Protein AF-A0A3N4HL72-F1 (afdb_monomer)

pLDDT: mean 72.71, std 22.26, range [27.06, 98.31]

Structure (mmCIF, N/CA/C/O backbone):
data_AF-A0A3N4HL72-F1
#
_entry.id   AF-A0A3N4HL72-F1
#
loop_
_atom_site.group_PDB
_atom_site.id
_atom_site.type_symbol
_atom_site.label_atom_id
_atom_site.label_alt_id
_atom_site.label_comp_id
_atom_site.label_asym_id
_atom_site.label_entity_id
_atom_site.label_seq_id
_atom_site.pdbx_PDB_ins_code
_atom_site.Cartn_x
_atom_site.Cartn_y
_atom_site.Cartn_z
_atom_site.occupancy
_atom_site.B_iso_or_equiv
_atom_site.auth_seq_id
_atom_site.auth_comp_id
_atom_site.auth_asym_id
_atom_site.auth_atom_id
_atom_site.pdbx_PDB_model_num
ATOM 1 N N . MET A 1 1 ? -36.694 36.955 -31.792 1.00 43.12 1 MET A N 1
ATOM 2 C CA . MET A 1 1 ? -36.638 35.531 -31.411 1.00 43.12 1 MET A CA 1
ATOM 3 C C . MET A 1 1 ? -35.643 35.471 -30.276 1.00 43.12 1 MET A C 1
ATOM 5 O O . MET A 1 1 ? -34.452 35.576 -30.534 1.00 43.12 1 MET A O 1
ATOM 9 N N . ASP A 1 2 ? -36.162 35.498 -29.052 1.00 35.50 2 ASP A N 1
ATOM 10 C CA . ASP A 1 2 ? -35.383 35.586 -27.814 1.00 35.50 2 ASP A CA 1
ATOM 11 C C . ASP A 1 2 ? -34.896 34.200 -27.363 1.00 35.50 2 ASP A C 1
ATOM 13 O O . ASP A 1 2 ? -35.609 33.219 -27.589 1.00 35.50 2 ASP A O 1
ATOM 17 N N . PRO A 1 3 ? -33.713 34.098 -26.730 1.00 47.75 3 PRO A N 1
ATOM 18 C CA . PRO A 1 3 ? -33.221 32.849 -26.166 1.00 47.75 3 PRO A CA 1
ATOM 19 C C . PRO A 1 3 ? -33.819 32.610 -24.772 1.00 47.75 3 PRO A C 1
ATOM 21 O O . PRO A 1 3 ? -33.720 33.451 -23.877 1.00 47.75 3 PRO A O 1
ATOM 24 N N . GLU A 1 4 ? -34.432 31.441 -24.585 1.00 43.94 4 GLU A N 1
ATOM 25 C CA . GLU A 1 4 ? -34.911 30.962 -23.288 1.00 43.94 4 GLU A CA 1
ATOM 26 C C . GLU A 1 4 ? -33.735 30.734 -22.327 1.00 43.94 4 GLU A C 1
ATOM 28 O O . GLU A 1 4 ? -32.872 29.883 -22.534 1.00 43.94 4 GLU A O 1
ATOM 33 N N . SER A 1 5 ? -33.721 31.522 -21.255 1.00 43.00 5 SER A N 1
ATOM 34 C CA . SER A 1 5 ? -32.867 31.351 -20.083 1.00 43.00 5 SER A CA 1
ATOM 35 C C . SER A 1 5 ? -33.385 30.179 -19.240 1.00 43.00 5 SER A C 1
ATOM 37 O O . SER A 1 5 ? -34.478 30.246 -18.672 1.00 43.00 5 SER A O 1
ATOM 39 N N . ALA A 1 6 ? -32.611 29.093 -19.169 1.00 38.62 6 ALA A N 1
ATOM 40 C CA . ALA A 1 6 ? -32.877 27.968 -18.281 1.00 38.62 6 ALA A CA 1
ATOM 41 C C . ALA A 1 6 ? -32.552 28.358 -16.829 1.00 38.62 6 ALA A C 1
ATOM 43 O O . ALA A 1 6 ? -31.404 28.602 -16.462 1.00 38.62 6 ALA A O 1
ATOM 44 N N . ASN A 1 7 ? -33.596 28.420 -16.008 1.00 33.72 7 ASN A N 1
ATOM 45 C CA . ASN A 1 7 ? -33.537 28.761 -14.593 1.00 33.72 7 ASN A CA 1
ATOM 46 C C . ASN A 1 7 ? -33.063 27.531 -13.789 1.00 33.72 7 ASN A C 1
ATOM 48 O O . ASN A 1 7 ? -33.793 26.545 -13.683 1.00 33.72 7 ASN A O 1
ATOM 52 N N . ILE A 1 8 ? -31.839 27.561 -13.251 1.00 33.25 8 ILE A N 1
ATOM 53 C CA . ILE A 1 8 ? -31.314 26.511 -12.361 1.00 33.25 8 ILE A CA 1
ATOM 54 C C . ILE A 1 8 ? -31.951 26.710 -10.974 1.00 33.25 8 ILE A C 1
ATOM 56 O O . ILE A 1 8 ? -31.830 27.801 -10.413 1.00 33.25 8 ILE A O 1
ATOM 60 N N . PRO A 1 9 ? -32.638 25.708 -10.393 1.00 32.03 9 PRO A N 1
ATOM 61 C CA . PRO A 1 9 ? -33.287 25.876 -9.101 1.00 32.03 9 PRO A CA 1
ATOM 62 C C . PRO A 1 9 ? -32.240 26.048 -7.996 1.00 32.03 9 PRO A C 1
ATOM 64 O O . PRO A 1 9 ? -31.314 25.248 -7.864 1.00 32.03 9 PRO A O 1
ATOM 67 N N . ALA A 1 10 ? -32.410 27.094 -7.186 1.00 36.31 10 ALA A N 1
ATOM 68 C CA . ALA A 1 10 ? -31.593 27.338 -6.007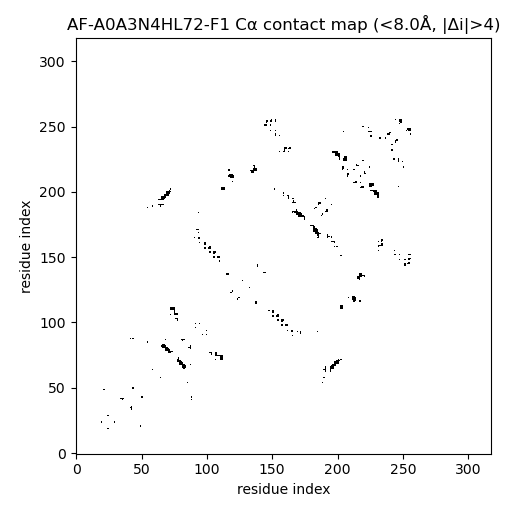 1.00 36.31 10 ALA A CA 1
ATOM 69 C C . ALA A 1 10 ? -31.641 26.125 -5.061 1.00 36.31 10 ALA A C 1
ATOM 71 O O . ALA A 1 10 ? -32.721 25.665 -4.677 1.00 36.31 10 ALA A O 1
ATOM 72 N N . GLN A 1 11 ? -30.466 25.615 -4.683 1.00 36.00 11 GLN A N 1
ATOM 73 C CA . GLN A 1 11 ? -30.338 24.555 -3.688 1.00 36.00 11 GLN A CA 1
ATOM 74 C C . GLN A 1 11 ? -30.908 25.035 -2.350 1.00 36.00 11 GLN A C 1
ATOM 76 O O . GLN A 1 11 ? -30.548 26.088 -1.822 1.00 36.00 11 GLN A O 1
ATOM 81 N N . LYS A 1 12 ? -31.850 24.259 -1.815 1.00 28.92 12 LYS A N 1
ATOM 82 C CA . LYS A 1 12 ? -32.561 24.559 -0.577 1.00 28.92 12 LYS A CA 1
ATOM 83 C C . LYS A 1 12 ? -31.664 24.190 0.606 1.00 28.92 12 LYS A C 1
ATOM 85 O O . LYS A 1 12 ? -31.477 23.013 0.887 1.00 28.92 12 LYS A O 1
ATOM 90 N N . ILE A 1 13 ? -31.127 25.188 1.304 1.00 33.25 13 ILE A N 1
ATOM 91 C CA . ILE A 1 13 ? -30.405 24.981 2.567 1.00 33.25 13 ILE A CA 1
ATOM 92 C C . ILE A 1 13 ? -31.436 24.576 3.628 1.00 33.25 13 ILE A C 1
ATOM 94 O O . ILE A 1 13 ? -32.315 25.363 3.982 1.00 33.25 13 ILE A O 1
ATOM 98 N N . ILE A 1 14 ? -31.363 23.334 4.111 1.00 30.86 14 ILE A N 1
ATOM 99 C CA . ILE A 1 14 ? -32.235 22.830 5.177 1.00 30.86 14 ILE A CA 1
ATOM 100 C C . ILE A 1 14 ? -31.491 22.975 6.505 1.00 30.86 14 ILE A C 1
ATOM 102 O O . ILE A 1 14 ? -30.550 22.242 6.789 1.00 30.86 14 ILE A O 1
ATOM 106 N N . THR A 1 15 ? -31.923 23.917 7.343 1.00 30.55 15 THR A N 1
ATOM 107 C CA . THR A 1 15 ? -31.458 24.018 8.732 1.00 30.55 15 THR A CA 1
ATOM 108 C C . THR A 1 15 ? -32.210 23.000 9.589 1.00 30.55 15 THR A C 1
ATOM 110 O O . THR A 1 15 ? -33.384 23.192 9.910 1.00 30.55 15 THR A O 1
ATOM 113 N N . ILE A 1 16 ? -31.545 21.908 9.962 1.00 32.38 16 ILE A N 1
ATOM 114 C CA . ILE A 1 16 ? -32.125 20.845 10.790 1.00 32.38 16 ILE A CA 1
ATOM 115 C C . ILE A 1 16 ? -31.984 21.232 12.271 1.00 32.38 16 ILE A C 1
ATOM 117 O O . ILE A 1 16 ? -30.880 21.368 12.783 1.00 32.38 16 ILE A O 1
ATOM 121 N N . ARG A 1 17 ? -33.113 21.434 12.967 1.00 27.06 17 ARG A N 1
ATOM 122 C CA . ARG A 1 17 ? -33.168 21.833 14.393 1.00 27.06 17 ARG A CA 1
ATOM 123 C C . ARG A 1 17 ? -33.444 20.674 15.364 1.00 27.06 17 ARG A C 1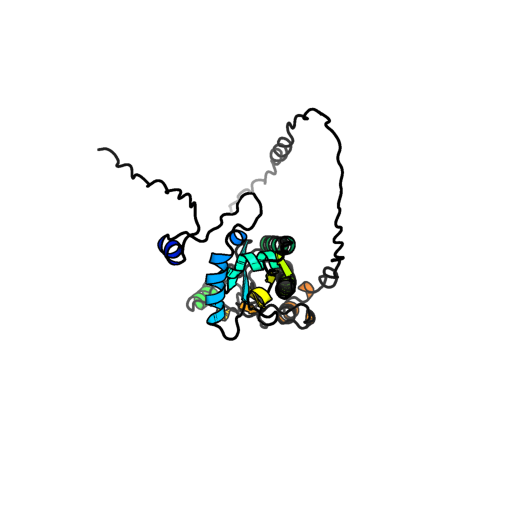
ATOM 125 O O . ARG A 1 17 ? -33.665 20.920 16.545 1.00 27.06 17 ARG A O 1
ATOM 132 N N . ARG A 1 18 ? -33.488 19.427 14.882 1.00 33.59 18 ARG A N 1
ATOM 133 C CA . ARG A 1 18 ? -33.689 18.221 15.706 1.00 33.59 18 ARG A CA 1
ATOM 134 C C . ARG A 1 18 ? -33.120 16.971 15.019 1.00 33.59 18 ARG A C 1
ATOM 136 O O . ARG A 1 18 ? -33.059 16.977 13.792 1.00 33.59 18 ARG A O 1
ATOM 143 N N . PRO A 1 19 ? -32.763 15.909 15.762 1.00 34.12 19 PRO A N 1
ATOM 144 C CA . PRO A 1 19 ? -32.296 14.657 15.170 1.00 34.12 19 PRO A CA 1
ATOM 145 C C . PRO A 1 19 ? -33.348 14.071 14.222 1.00 34.12 19 PRO A C 1
ATOM 147 O O . PRO A 1 19 ? -34.535 14.052 14.558 1.00 34.12 19 PRO A O 1
ATOM 150 N N . LEU A 1 20 ? -32.907 13.618 13.048 1.00 32.56 20 LEU A N 1
ATOM 151 C CA . LEU A 1 20 ? -33.737 12.864 12.111 1.00 32.56 20 LEU A CA 1
ATOM 152 C C . LEU A 1 20 ? -33.829 11.409 12.573 1.00 32.56 20 LEU A C 1
ATOM 154 O O . LEU A 1 20 ? -32.857 10.835 13.065 1.00 32.56 20 LEU A O 1
ATOM 158 N N . THR A 1 21 ? -34.997 10.811 12.395 1.00 40.34 21 THR A N 1
ATOM 159 C CA . THR A 1 21 ? -35.170 9.358 12.494 1.00 40.34 21 THR A CA 1
ATOM 160 C C . THR A 1 21 ? -34.524 8.660 11.287 1.00 40.34 21 THR A C 1
ATOM 162 O O . THR A 1 21 ? -34.332 9.282 10.240 1.00 40.34 21 THR A O 1
ATOM 165 N N . CYS A 1 22 ? -34.179 7.370 11.405 1.00 35.19 22 CYS A N 1
ATOM 166 C CA . CYS A 1 22 ? -33.505 6.619 10.331 1.00 35.19 22 CYS A CA 1
ATOM 167 C C . CYS A 1 22 ? -34.274 6.661 8.990 1.00 35.19 22 CYS A C 1
ATOM 169 O O . CYS A 1 22 ? -33.662 6.793 7.932 1.00 35.19 22 CYS A O 1
ATOM 171 N N . GLU A 1 23 ? -35.612 6.654 9.024 1.00 35.03 23 GLU A N 1
ATOM 172 C CA . GLU A 1 23 ? -36.457 6.801 7.825 1.00 35.03 23 GLU A CA 1
ATOM 173 C C . GLU A 1 23 ? -36.402 8.208 7.204 1.00 35.03 23 GLU A C 1
ATOM 175 O O . GLU A 1 23 ? -36.531 8.364 5.988 1.00 35.03 23 GLU A O 1
ATOM 180 N N . GLU A 1 24 ? -36.196 9.252 8.008 1.00 40.06 24 GLU A N 1
ATOM 181 C CA . GLU A 1 24 ? -36.099 10.630 7.518 1.00 40.06 24 GLU A CA 1
ATOM 182 C C . GLU A 1 24 ? -34.727 10.920 6.878 1.00 40.06 24 GLU A C 1
ATOM 184 O O . GLU A 1 24 ? -34.639 11.765 5.991 1.00 40.06 24 GLU A O 1
ATOM 189 N N . GLY A 1 25 ? -33.658 10.221 7.276 1.00 44.97 25 GLY A N 1
ATOM 190 C CA . GLY A 1 25 ? -32.327 10.349 6.662 1.00 44.97 25 GLY A CA 1
ATOM 191 C C . GLY A 1 25 ? -32.253 9.740 5.258 1.00 44.97 25 GLY A C 1
ATOM 192 O O . GLY A 1 25 ? -31.793 10.390 4.318 1.00 44.97 25 GLY A O 1
ATOM 193 N N . LEU A 1 26 ? -32.784 8.523 5.099 1.00 39.41 26 LEU A N 1
ATOM 194 C CA . LEU A 1 26 ? -32.768 7.770 3.837 1.00 39.41 26 LEU A CA 1
ATOM 195 C C . LEU A 1 26 ? -33.584 8.441 2.722 1.00 39.41 26 LEU A C 1
ATOM 197 O O . LEU A 1 26 ? -33.182 8.426 1.562 1.00 39.41 26 LEU A O 1
ATOM 201 N N . ASN A 1 27 ? -34.699 9.091 3.064 1.00 39.22 27 ASN A N 1
ATOM 202 C CA . ASN A 1 27 ? -35.566 9.748 2.081 1.00 39.22 27 ASN A CA 1
ATOM 203 C C . ASN A 1 27 ? -35.018 11.085 1.547 1.00 39.22 27 ASN A C 1
ATOM 205 O O . ASN A 1 27 ? -35.564 11.623 0.584 1.00 39.22 27 ASN A O 1
ATOM 209 N N . ASN A 1 28 ? -33.954 11.632 2.146 1.00 43.25 28 ASN A N 1
ATOM 210 C CA . ASN A 1 28 ? -33.451 12.969 1.815 1.00 43.25 28 ASN A CA 1
ATOM 211 C C . ASN A 1 28 ? -32.226 12.994 0.882 1.00 43.25 28 ASN A C 1
ATOM 213 O O . ASN A 1 28 ? -31.773 14.089 0.557 1.00 43.25 28 ASN A O 1
ATOM 217 N N . ASN A 1 29 ? -31.723 11.843 0.405 1.00 39.06 29 ASN A N 1
ATOM 218 C CA . ASN A 1 29 ? -30.658 11.760 -0.616 1.00 39.06 29 ASN A CA 1
ATOM 219 C C . ASN A 1 29 ? -29.461 12.704 -0.345 1.00 39.06 29 ASN A C 1
ATOM 221 O O . ASN A 1 29 ? -28.957 13.366 -1.252 1.00 39.06 29 ASN A O 1
ATOM 225 N N . ILE A 1 30 ? -29.025 12.813 0.914 1.00 43.59 30 ILE A N 1
ATOM 226 C CA . ILE A 1 30 ? -27.898 13.676 1.289 1.00 43.59 30 ILE A CA 1
ATOM 227 C C . ILE A 1 30 ? -26.602 12.949 0.890 1.00 43.59 30 ILE A C 1
ATOM 229 O O . ILE A 1 30 ? -26.328 11.885 1.449 1.00 43.59 30 ILE A O 1
ATOM 233 N N . PRO A 1 31 ? -25.803 13.465 -0.064 1.00 35.16 31 PRO A N 1
ATOM 234 C CA . PRO A 1 31 ? -24.561 12.815 -0.468 1.00 35.16 31 PRO A CA 1
ATOM 235 C C . PRO A 1 31 ? -23.551 12.859 0.680 1.00 35.16 31 PRO A C 1
ATOM 237 O O . PRO A 1 31 ? -23.303 13.924 1.246 1.00 35.1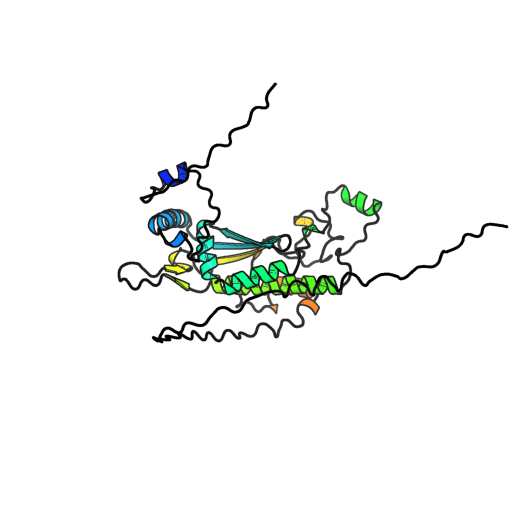6 31 PRO A O 1
ATOM 240 N N . ALA A 1 32 ? -22.933 11.720 0.991 1.00 36.53 32 ALA A N 1
ATOM 241 C CA . ALA A 1 32 ? -21.860 11.588 1.977 1.00 36.53 32 ALA A CA 1
ATOM 242 C C . ALA A 1 32 ? -20.518 12.130 1.440 1.00 36.53 32 ALA A C 1
ATOM 244 O O . ALA A 1 32 ? -19.503 11.439 1.434 1.00 36.53 32 ALA A O 1
ATOM 245 N N . HIS A 1 33 ? -20.514 13.367 0.943 1.00 32.84 33 HIS A N 1
ATOM 246 C CA . HIS A 1 33 ? -19.298 14.074 0.558 1.00 32.84 33 HIS A CA 1
ATOM 247 C C . HIS A 1 33 ? -19.087 15.244 1.522 1.00 32.84 33 HIS A C 1
ATOM 249 O O . HIS A 1 33 ? -19.780 16.256 1.455 1.00 32.84 33 HIS A O 1
ATOM 255 N N . THR A 1 34 ? -18.142 15.034 2.443 1.00 37.38 34 THR A N 1
ATOM 256 C CA . THR A 1 34 ? -17.252 16.049 3.025 1.00 37.38 34 THR A CA 1
ATOM 257 C C . THR A 1 34 ? -17.897 17.380 3.421 1.00 37.38 34 THR A C 1
ATOM 259 O O . THR A 1 34 ? -17.792 18.387 2.723 1.00 37.38 34 THR A O 1
ATOM 262 N N . VAL A 1 35 ? -18.430 17.434 4.643 1.00 32.31 35 VAL A N 1
ATOM 263 C CA . VAL A 1 35 ? -18.432 18.685 5.414 1.00 32.31 35 VAL A CA 1
ATOM 264 C C . VAL A 1 35 ? -17.222 18.639 6.346 1.00 32.31 35 VAL A C 1
ATOM 266 O O . VAL A 1 35 ? -17.329 18.257 7.507 1.00 32.31 35 VAL A O 1
ATOM 269 N N . ARG A 1 36 ? -16.046 18.996 5.811 1.00 35.09 36 ARG A N 1
ATOM 270 C CA . ARG A 1 36 ? -14.937 19.497 6.636 1.00 35.09 36 ARG A CA 1
ATOM 271 C C . ARG A 1 36 ? -15.370 20.885 7.103 1.00 35.09 36 ARG A C 1
ATOM 273 O O . ARG A 1 36 ? -15.342 21.833 6.320 1.00 35.09 36 ARG A O 1
ATOM 280 N N . ASP A 1 37 ? -15.867 20.988 8.330 1.00 34.69 37 ASP A N 1
ATOM 281 C CA . ASP A 1 37 ? -16.016 22.294 8.967 1.00 34.69 37 ASP A CA 1
ATOM 282 C C . ASP A 1 37 ? -14.613 22.838 9.278 1.00 34.69 37 ASP A C 1
ATOM 284 O O . ASP A 1 37 ? -13.690 22.069 9.541 1.00 34.69 37 ASP A O 1
ATOM 288 N N . LYS A 1 38 ? -14.438 24.161 9.253 1.00 39.00 38 LYS A N 1
ATOM 289 C CA . LYS A 1 38 ? -13.156 24.859 9.483 1.00 39.00 38 LYS A CA 1
ATOM 290 C C . LYS A 1 38 ? -12.631 24.729 10.925 1.00 39.00 38 LYS A C 1
ATOM 292 O O . LYS A 1 38 ? -11.789 25.512 11.345 1.00 39.00 38 LYS A O 1
ATOM 297 N N . THR A 1 39 ? -13.183 23.801 11.698 1.00 40.66 39 THR A N 1
ATOM 298 C CA . THR A 1 39 ? -12.921 23.595 13.122 1.00 40.66 39 THR A CA 1
ATOM 299 C C . THR A 1 39 ? -12.146 22.307 13.410 1.00 40.66 39 THR A C 1
ATOM 301 O O . THR A 1 39 ? -12.022 21.960 14.578 1.00 40.66 39 THR A O 1
ATOM 304 N N . ASP A 1 40 ? -11.645 21.596 12.387 1.00 41.44 40 ASP A N 1
ATOM 305 C CA . ASP A 1 40 ? -10.849 20.351 12.497 1.00 41.44 40 ASP A CA 1
ATOM 306 C C . ASP A 1 40 ? -11.452 19.245 13.384 1.00 41.44 40 ASP A C 1
ATOM 308 O O . ASP A 1 40 ? -10.819 18.242 13.695 1.00 41.44 40 ASP A O 1
ATOM 312 N N . GLN A 1 41 ? -12.732 19.359 13.737 1.00 40.53 41 GLN A N 1
ATOM 313 C CA . GLN A 1 41 ? -13.455 18.323 14.453 1.00 40.53 41 GLN A CA 1
ATOM 314 C C . GLN A 1 41 ? -14.312 17.541 13.469 1.00 40.53 41 GLN A C 1
ATOM 316 O O . GLN A 1 41 ? -15.245 18.076 12.866 1.00 40.53 41 GLN A O 1
ATOM 321 N N . TYR A 1 42 ? -14.004 16.252 13.338 1.00 47.31 42 TYR A N 1
ATOM 322 C CA . TYR A 1 42 ? -14.797 15.257 12.626 1.00 47.31 42 TYR A CA 1
ATOM 323 C C . TYR A 1 42 ? -16.282 15.387 13.022 1.00 47.31 42 TYR A C 1
ATOM 325 O O . TYR A 1 42 ? -16.702 14.960 14.099 1.00 47.31 42 TYR A O 1
ATOM 333 N N . ALA A 1 43 ? -17.098 15.996 12.151 1.00 43.81 43 ALA A N 1
ATOM 334 C CA . ALA A 1 43 ? -18.514 16.300 12.405 1.00 43.81 43 ALA A CA 1
ATOM 335 C C . ALA A 1 43 ? -19.360 15.050 12.745 1.00 43.81 43 ALA A C 1
ATOM 337 O O . ALA A 1 43 ? -20.449 15.160 13.311 1.00 43.81 43 ALA A O 1
ATOM 338 N N . PHE A 1 44 ? -18.821 13.866 12.448 1.00 45.22 44 PHE A N 1
ATOM 339 C CA . PHE A 1 44 ? -19.360 12.540 12.735 1.00 45.22 44 PHE A CA 1
ATOM 340 C C . PHE A 1 44 ? -19.526 12.236 14.234 1.00 45.22 44 PHE A C 1
ATOM 342 O O . PHE A 1 44 ? -20.451 11.516 14.601 1.00 45.22 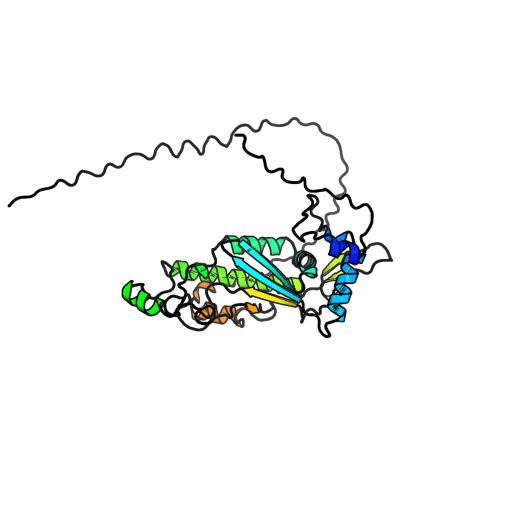44 PHE A O 1
ATOM 349 N N . ILE A 1 45 ? -18.723 12.843 15.116 1.00 49.56 45 ILE A N 1
ATOM 350 C CA . ILE A 1 45 ? -18.766 12.582 16.571 1.00 49.56 45 ILE A CA 1
ATOM 351 C C . ILE A 1 45 ? -19.973 13.274 17.250 1.00 49.56 45 ILE A C 1
ATOM 353 O O . ILE A 1 45 ? -20.332 12.968 18.384 1.00 49.56 45 ILE A O 1
ATOM 357 N N . ARG A 1 46 ? -20.682 14.182 16.560 1.00 43.81 46 ARG A N 1
ATOM 358 C CA . ARG A 1 46 ? -21.719 15.031 17.183 1.00 43.81 46 ARG A CA 1
ATOM 359 C C . ARG A 1 46 ? -23.125 14.421 17.272 1.00 43.81 46 ARG A C 1
ATOM 361 O O . ARG A 1 46 ? -23.992 15.032 17.894 1.00 43.81 46 ARG A O 1
ATOM 368 N N . ASN A 1 47 ? -23.386 13.246 16.690 1.00 51.59 47 ASN A N 1
ATOM 369 C CA . ASN A 1 47 ? -24.664 12.542 16.884 1.00 51.59 47 ASN A CA 1
ATOM 370 C C . ASN A 1 47 ? -24.460 11.035 17.138 1.00 51.59 47 ASN A C 1
ATOM 372 O O . ASN A 1 47 ? -24.690 10.220 16.237 1.00 51.59 47 ASN A O 1
ATOM 376 N N . PRO A 1 48 ? -24.050 10.658 18.364 1.00 54.91 48 PRO A N 1
ATOM 377 C CA . PRO A 1 48 ? -23.697 9.280 18.713 1.00 54.91 48 PRO A CA 1
ATOM 378 C C . PRO A 1 48 ? -24.836 8.277 18.471 1.00 54.91 48 PRO A C 1
ATOM 380 O O . PRO A 1 48 ? -24.581 7.140 18.091 1.00 54.91 48 PRO A O 1
ATOM 383 N N . ASN A 1 49 ? -26.099 8.704 18.579 1.00 50.66 49 ASN A N 1
ATOM 384 C CA . ASN A 1 49 ? -27.254 7.806 18.488 1.00 50.66 49 ASN A CA 1
ATOM 385 C C . ASN A 1 49 ? -27.548 7.304 17.059 1.00 50.66 49 ASN A C 1
ATOM 387 O O . ASN A 1 49 ? -28.001 6.174 16.891 1.00 50.66 49 ASN A O 1
ATOM 391 N N . TYR A 1 50 ? -27.315 8.124 16.024 1.00 55.28 50 TYR A N 1
ATOM 392 C CA . TYR A 1 50 ? -27.534 7.711 14.625 1.00 55.28 50 TYR A CA 1
ATOM 393 C C . TYR A 1 50 ? -26.436 6.754 14.155 1.00 55.28 50 TYR A C 1
ATOM 395 O O . TYR A 1 50 ? -26.704 5.736 13.520 1.00 55.28 50 TYR A O 1
ATOM 403 N N . PHE A 1 51 ? -25.196 7.075 14.520 1.00 61.03 51 PHE A N 1
ATOM 404 C CA . PHE A 1 51 ? -24.034 6.262 14.204 1.00 61.03 51 PHE A CA 1
ATOM 405 C C . PHE A 1 51 ? -24.119 4.890 14.880 1.00 61.03 51 PHE A C 1
ATOM 407 O O . PHE A 1 51 ? -23.963 3.872 14.213 1.00 61.03 51 PHE A O 1
ATOM 414 N N . GLN A 1 52 ? -24.485 4.854 16.165 1.00 62.31 52 GLN A N 1
ATOM 415 C CA . GLN A 1 52 ? -24.624 3.618 16.935 1.00 62.31 52 GLN A CA 1
ATOM 416 C C . GLN A 1 52 ? -25.686 2.664 16.357 1.00 62.31 52 GLN A C 1
ATOM 418 O O . GLN A 1 52 ? -25.463 1.459 16.346 1.00 62.31 52 GLN A O 1
ATOM 423 N N . ALA A 1 53 ? -26.807 3.163 15.824 1.00 61.50 53 ALA A N 1
ATOM 424 C CA . ALA A 1 53 ? -27.847 2.307 15.240 1.00 61.50 53 ALA A CA 1
ATOM 425 C C . ALA A 1 53 ? -27.400 1.631 13.926 1.00 61.50 53 ALA A C 1
ATOM 427 O O . ALA A 1 53 ? -27.558 0.420 13.777 1.00 61.50 53 ALA A O 1
ATOM 428 N N . CYS A 1 54 ? -26.795 2.382 12.997 1.00 61.53 54 CYS A N 1
ATOM 429 C CA . CYS A 1 54 ? -26.249 1.815 11.755 1.00 61.53 54 CYS A CA 1
ATOM 430 C C . CYS A 1 54 ? -25.057 0.876 12.019 1.00 61.53 54 CYS A C 1
ATOM 432 O O . CYS A 1 54 ? -24.896 -0.136 11.334 1.00 61.53 54 CYS A O 1
ATOM 434 N N . LEU A 1 55 ? -24.241 1.200 13.028 1.00 66.56 55 LEU A N 1
ATOM 435 C CA . LEU A 1 55 ? -23.140 0.368 13.510 1.00 66.56 55 LEU A CA 1
ATOM 436 C C . LEU A 1 55 ? -23.625 -0.991 14.009 1.00 66.56 55 LEU A C 1
ATOM 438 O O . LEU A 1 55 ? -23.158 -2.021 13.531 1.00 66.56 55 LEU A O 1
ATOM 442 N N . LEU A 1 56 ? -24.573 -0.986 14.950 1.00 66.31 56 LEU A N 1
ATOM 443 C CA . LEU A 1 56 ? -25.086 -2.205 15.570 1.00 66.31 56 LEU A CA 1
ATOM 444 C C . LEU A 1 56 ? -25.748 -3.117 14.538 1.00 66.31 56 LEU A C 1
ATOM 446 O O . LEU A 1 56 ? -25.472 -4.308 14.541 1.00 66.31 56 LEU A O 1
ATOM 450 N N . GLN A 1 57 ? -26.512 -2.562 13.593 1.00 66.75 57 GLN A N 1
ATOM 451 C CA . GLN A 1 57 ? -27.110 -3.360 12.523 1.00 66.75 57 GLN A CA 1
ATOM 452 C C . GLN A 1 57 ? -26.052 -4.030 11.629 1.00 66.75 57 GLN A C 1
ATOM 454 O O . GLN A 1 57 ? -26.178 -5.204 11.298 1.00 66.75 57 GLN A O 1
ATOM 459 N N . THR A 1 58 ? -24.987 -3.307 11.263 1.00 63.00 58 THR A N 1
ATOM 460 C CA . THR A 1 58 ? -23.915 -3.862 10.417 1.00 63.00 58 THR A CA 1
ATOM 461 C C . THR A 1 58 ? -23.142 -4.972 11.140 1.00 63.00 58 THR A C 1
ATOM 463 O O . THR A 1 58 ? -22.718 -5.939 10.515 1.00 63.00 58 THR A O 1
ATOM 466 N N . LEU A 1 59 ? -22.967 -4.854 12.460 1.00 66.38 59 LEU A N 1
ATOM 467 C CA . LEU A 1 59 ? -22.235 -5.828 13.274 1.00 66.38 59 LEU A CA 1
ATOM 468 C C . LEU A 1 59 ? -23.087 -7.051 13.646 1.00 66.38 59 LEU A C 1
ATOM 470 O O . LEU A 1 59 ? -22.567 -8.163 13.649 1.00 66.38 59 LEU A O 1
ATOM 474 N N . GLU A 1 60 ? -24.386 -6.877 13.909 1.00 66.69 60 GLU A N 1
ATOM 475 C CA . GLU A 1 60 ? -25.310 -7.967 14.268 1.00 66.69 60 GLU A CA 1
ATOM 476 C C . GLU A 1 60 ? -25.467 -9.017 13.156 1.00 66.69 60 GLU A C 1
ATOM 478 O O . GLU A 1 60 ? -25.754 -10.180 13.438 1.00 66.69 60 GLU A O 1
ATOM 483 N N . GLU A 1 61 ? -25.241 -8.638 11.897 1.00 64.31 61 GLU A N 1
ATOM 484 C CA . GLU A 1 61 ? -25.382 -9.528 10.738 1.00 64.31 61 GLU A CA 1
ATOM 485 C C . GLU A 1 61 ? -24.114 -10.353 10.428 1.00 64.31 61 GLU A C 1
ATOM 487 O O . GLU A 1 61 ? -24.150 -11.222 9.553 1.00 64.31 61 GLU A O 1
ATOM 492 N N . THR A 1 62 ? -23.001 -10.143 11.148 1.00 68.19 62 THR A N 1
ATOM 493 C CA . THR A 1 62 ? -21.725 -10.836 10.885 1.00 68.19 62 THR A CA 1
ATOM 494 C C . THR A 1 62 ? -21.168 -11.526 12.129 1.00 68.19 62 THR A C 1
ATOM 496 O O . THR A 1 62 ? -20.741 -10.876 13.074 1.00 68.19 62 THR A O 1
ATOM 499 N N . GLU A 1 63 ? -21.086 -12.863 12.106 1.00 71.94 63 GLU A N 1
ATOM 500 C CA . GLU A 1 63 ? -20.506 -13.661 13.206 1.00 71.94 63 GLU A CA 1
ATOM 501 C C . GLU A 1 63 ? -19.025 -13.329 13.483 1.00 71.94 63 GLU A C 1
ATOM 503 O O . GLU A 1 63 ? -18.528 -13.551 14.587 1.00 71.94 63 GLU A O 1
ATOM 508 N N . SER A 1 64 ? -18.316 -12.790 12.487 1.00 79.06 64 SER A N 1
ATOM 509 C CA . SER A 1 64 ? -16.948 -12.290 12.616 1.00 79.06 64 SER A CA 1
ATOM 510 C C . SER A 1 64 ? -16.803 -11.010 11.788 1.00 79.06 64 SER A C 1
ATOM 512 O O . SER A 1 64 ? -16.524 -11.089 10.588 1.00 79.06 64 SER A O 1
ATOM 514 N N . PRO A 1 65 ? -17.068 -9.827 12.373 1.00 86.75 65 PRO A N 1
ATOM 515 C CA . PRO A 1 65 ? -16.941 -8.578 11.643 1.00 86.75 65 PRO A CA 1
ATOM 516 C C . PRO A 1 65 ? -15.469 -8.345 11.303 1.00 86.75 65 PRO A C 1
ATOM 518 O O . PRO A 1 65 ? -14.569 -8.583 12.116 1.00 86.75 65 PRO A O 1
ATOM 521 N N . HIS A 1 66 ? -15.244 -7.895 10.075 1.00 92.19 66 HIS A N 1
ATOM 522 C CA . HIS A 1 66 ? -13.925 -7.674 9.511 1.00 92.19 66 HIS A CA 1
ATOM 523 C C . HIS A 1 66 ? -13.828 -6.231 9.035 1.00 92.19 66 HIS A C 1
ATOM 525 O O . HIS A 1 66 ? -14.697 -5.767 8.294 1.00 92.19 66 HIS A O 1
ATOM 531 N N . PHE A 1 67 ? -12.771 -5.536 9.442 1.00 95.19 67 PHE A N 1
ATOM 532 C CA . PHE A 1 67 ? -12.460 -4.204 8.949 1.00 95.19 67 PHE A CA 1
ATOM 533 C C . PHE A 1 67 ? -11.324 -4.292 7.935 1.00 95.19 67 PHE A C 1
ATOM 535 O O . PHE A 1 67 ? -10.322 -4.968 8.157 1.00 95.19 67 PHE A O 1
ATOM 542 N N . ARG A 1 68 ? -11.476 -3.615 6.801 1.00 97.31 68 ARG A N 1
ATOM 543 C CA . ARG A 1 68 ? -10.447 -3.546 5.769 1.00 97.31 68 ARG A CA 1
ATOM 544 C C . ARG A 1 68 ? -10.283 -2.125 5.272 1.00 97.31 68 ARG A C 1
ATOM 546 O O . ARG A 1 68 ? -11.240 -1.543 4.765 1.00 97.31 68 ARG A O 1
ATOM 553 N N . LEU A 1 69 ? -9.065 -1.606 5.353 1.00 98.12 69 LEU A N 1
ATOM 554 C CA . LEU A 1 69 ? -8.668 -0.372 4.689 1.00 98.12 69 LEU A CA 1
ATOM 555 C C . LEU A 1 69 ? -7.987 -0.716 3.363 1.00 98.12 69 LEU A C 1
ATOM 557 O O . LEU A 1 69 ? -7.014 -1.460 3.341 1.00 98.12 69 LEU A O 1
ATOM 561 N N . VAL A 1 70 ? -8.503 -0.190 2.258 1.00 97.88 70 VAL A N 1
ATOM 562 C CA . VAL A 1 70 ? -7.913 -0.327 0.925 1.00 97.88 70 VAL A CA 1
ATOM 563 C C . VAL A 1 70 ? -7.210 0.973 0.563 1.00 97.88 70 VAL A C 1
ATOM 565 O O . VAL A 1 70 ? -7.850 2.027 0.569 1.00 97.88 70 VAL A O 1
ATOM 568 N N . ILE A 1 71 ? -5.923 0.896 0.231 1.00 97.06 71 ILE A N 1
ATOM 569 C CA . ILE A 1 71 ? -5.078 2.051 -0.086 1.00 97.06 71 ILE A CA 1
ATOM 570 C C . ILE A 1 71 ? -4.534 1.924 -1.509 1.00 97.06 71 ILE A C 1
ATOM 572 O O . ILE A 1 71 ? -4.066 0.864 -1.913 1.00 97.06 71 ILE A O 1
ATOM 576 N N . ARG A 1 72 ? -4.594 3.003 -2.289 1.00 94.38 72 ARG A N 1
ATOM 577 C CA . ARG A 1 72 ? -4.137 3.038 -3.684 1.00 94.38 72 ARG A CA 1
ATOM 578 C C . ARG A 1 72 ? -3.515 4.392 -4.019 1.00 94.38 72 ARG A C 1
ATOM 580 O O . ARG A 1 72 ? -4.040 5.424 -3.603 1.00 94.38 72 ARG A O 1
ATOM 587 N N . SER A 1 73 ? -2.461 4.393 -4.835 1.00 93.00 73 SER A N 1
ATOM 588 C CA . SER A 1 73 ? -1.939 5.603 -5.485 1.00 93.00 73 SER A CA 1
ATOM 589 C C . SER A 1 73 ? -2.444 5.703 -6.930 1.00 93.00 73 SER A C 1
ATOM 591 O O . SER A 1 73 ? -2.266 4.778 -7.713 1.00 93.00 73 SER A O 1
ATOM 593 N N . GLU A 1 74 ? -3.073 6.821 -7.301 1.00 88.12 74 GLU A N 1
ATOM 594 C CA . GLU A 1 74 ? -3.529 7.116 -8.665 1.00 88.12 74 GLU A CA 1
ATOM 595 C C . GLU A 1 74 ? -3.021 8.494 -9.109 1.00 88.12 74 GLU A C 1
ATOM 597 O O . GLU A 1 74 ? -3.436 9.525 -8.581 1.00 88.12 74 GLU A O 1
ATOM 602 N N . GLY A 1 75 ? -2.130 8.553 -10.105 1.00 79.44 75 GLY A N 1
ATOM 603 C CA . GLY A 1 75 ? -1.735 9.827 -10.726 1.00 79.44 75 GLY A CA 1
ATOM 604 C C . GLY A 1 75 ? -1.176 10.872 -9.745 1.00 79.44 75 GLY A C 1
ATOM 605 O O . GLY A 1 75 ? -1.536 12.046 -9.840 1.00 79.44 75 GLY A O 1
ATOM 606 N N . LYS A 1 76 ? -0.311 10.439 -8.815 1.00 88.50 76 LYS A N 1
ATOM 607 C CA . LYS A 1 76 ? 0.242 11.208 -7.679 1.00 88.50 76 LYS A CA 1
ATOM 608 C C . LYS A 1 76 ? -0.736 11.535 -6.548 1.00 88.50 76 LYS A C 1
ATOM 610 O O . LYS A 1 76 ? -0.516 12.475 -5.783 1.00 88.50 76 LYS A O 1
ATOM 615 N N . LYS A 1 77 ? -1.863 10.831 -6.473 1.00 91.50 77 LYS A N 1
ATOM 616 C CA . LYS A 1 77 ? -2.867 11.035 -5.429 1.00 91.50 77 LYS A CA 1
ATOM 617 C C . LYS A 1 77 ? -3.085 9.751 -4.659 1.00 91.50 77 LYS A C 1
ATOM 619 O O . LYS A 1 77 ? -3.342 8.708 -5.247 1.00 91.50 77 LYS A O 1
ATOM 624 N N . LEU A 1 78 ? -3.056 9.866 -3.341 1.00 94.50 78 LEU A N 1
ATOM 625 C CA . LEU A 1 78 ? -3.513 8.811 -2.456 1.00 94.50 78 LEU A CA 1
ATOM 626 C C . LEU A 1 78 ? -5.042 8.734 -2.493 1.00 94.50 78 LEU A C 1
ATOM 628 O O . LEU A 1 78 ? -5.733 9.750 -2.381 1.00 94.50 78 LEU A O 1
ATOM 632 N N . THR A 1 79 ? -5.561 7.521 -2.603 1.00 95.06 79 THR A N 1
ATOM 633 C CA . THR A 1 79 ? -6.970 7.195 -2.404 1.00 95.06 79 THR A CA 1
ATOM 634 C C . THR A 1 79 ? -7.066 6.105 -1.349 1.00 95.06 79 THR A C 1
ATOM 636 O O . THR A 1 79 ? -6.294 5.146 -1.355 1.00 95.06 79 THR A O 1
ATOM 639 N N . MET A 1 80 ? -7.995 6.274 -0.414 1.00 96.62 80 MET A N 1
ATOM 640 C CA . MET A 1 80 ? -8.239 5.325 0.663 1.00 96.62 80 MET A CA 1
ATOM 641 C C . MET A 1 80 ? -9.735 5.057 0.755 1.00 96.62 80 MET A C 1
ATOM 643 O O . MET A 1 80 ? -10.552 5.962 0.576 1.00 96.62 80 MET A O 1
ATOM 647 N N . SER A 1 81 ? -10.103 3.812 1.027 1.00 95.75 81 SER A N 1
ATOM 648 C CA . SER A 1 81 ? -11.496 3.417 1.234 1.00 95.75 81 SER A CA 1
ATOM 649 C C . SER A 1 81 ? -11.579 2.332 2.294 1.00 95.75 81 SER A C 1
ATOM 651 O O . SER A 1 81 ? -10.688 1.496 2.389 1.00 95.75 81 SER A O 1
ATOM 653 N N . ALA A 1 82 ? -12.630 2.351 3.110 1.00 95.38 82 ALA A N 1
ATOM 654 C CA . ALA A 1 82 ? -12.818 1.374 4.174 1.00 95.38 82 ALA A CA 1
ATOM 655 C C . ALA A 1 82 ? -14.007 0.457 3.888 1.00 95.38 82 ALA A C 1
ATOM 657 O O . ALA A 1 82 ? -15.017 0.868 3.311 1.00 95.38 82 ALA A O 1
ATOM 658 N N . HIS A 1 83 ? -13.903 -0.772 4.373 1.00 92.00 83 HIS A N 1
ATOM 659 C CA . HIS A 1 83 ? -14.984 -1.736 4.424 1.00 92.00 83 HIS A CA 1
ATOM 660 C C . HIS A 1 83 ? -15.119 -2.262 5.860 1.00 92.00 83 HIS A C 1
ATOM 662 O O . HIS A 1 83 ? -14.189 -2.907 6.338 1.00 92.00 83 HIS A O 1
ATOM 668 N N . PRO A 1 84 ? -16.252 -2.009 6.542 1.00 91.00 84 PRO A N 1
ATOM 669 C CA . PRO A 1 84 ? -17.404 -1.235 6.065 1.00 91.00 84 PRO A CA 1
ATOM 670 C C . PRO A 1 84 ? -17.114 0.284 5.943 1.00 91.00 84 PRO A C 1
ATOM 672 O O . PRO A 1 84 ? -16.369 0.824 6.762 1.00 91.00 84 PRO A O 1
ATOM 675 N N . PRO A 1 85 ? -17.731 1.014 4.986 1.00 87.62 85 PRO A N 1
ATOM 676 C CA . PRO A 1 85 ? -17.438 2.439 4.760 1.00 87.62 85 PRO A CA 1
ATOM 677 C C . PRO A 1 85 ? -17.743 3.357 5.946 1.00 87.62 85 PRO A C 1
ATOM 679 O O . PRO A 1 85 ? -17.109 4.396 6.100 1.00 87.62 85 PRO A O 1
ATOM 682 N N . ALA A 1 86 ? -18.694 2.970 6.802 1.00 85.50 86 ALA A N 1
ATOM 683 C CA . ALA A 1 86 ? -19.105 3.755 7.967 1.00 85.50 86 ALA A CA 1
ATOM 684 C C . ALA A 1 86 ? -17.976 3.979 8.990 1.00 85.50 86 ALA A C 1
ATOM 686 O O . ALA A 1 86 ? -18.069 4.891 9.803 1.00 85.50 86 ALA A O 1
ATOM 687 N N . PHE A 1 87 ? -16.915 3.171 8.949 1.00 89.62 87 PHE A N 1
ATOM 688 C CA . PHE A 1 87 ? -15.797 3.246 9.890 1.00 89.62 87 PHE A CA 1
ATOM 689 C C . PHE A 1 87 ? -14.595 4.022 9.345 1.00 89.62 87 PHE A C 1
ATOM 691 O O . PHE A 1 87 ? -13.579 4.101 10.029 1.00 89.62 87 PHE A O 1
ATOM 698 N N . TYR A 1 88 ? -14.685 4.590 8.136 1.00 91.69 88 TYR A N 1
ATOM 699 C CA . TYR A 1 88 ? -13.556 5.268 7.495 1.00 91.69 88 TYR A CA 1
ATOM 700 C C . TYR A 1 88 ? -12.976 6.392 8.363 1.00 91.69 88 TYR A C 1
ATOM 702 O O . TYR A 1 88 ? -11.790 6.363 8.675 1.00 91.69 88 TYR A O 1
ATOM 710 N N . ASP A 1 89 ? -13.801 7.344 8.808 1.00 89.62 89 ASP A N 1
ATOM 711 C CA . ASP A 1 89 ? -13.314 8.501 9.573 1.00 89.62 89 ASP A CA 1
ATOM 712 C C . ASP A 1 89 ? -12.734 8.097 10.934 1.00 89.62 89 ASP A C 1
ATOM 714 O O . ASP A 1 89 ? -11.731 8.652 11.379 1.00 89.62 89 ASP A O 1
ATOM 718 N N . VAL A 1 90 ? -13.330 7.085 11.573 1.00 91.94 90 VAL A N 1
ATOM 719 C CA . VAL A 1 90 ? -12.831 6.524 12.835 1.00 91.94 90 VAL A CA 1
ATOM 720 C C . VAL A 1 90 ? -11.465 5.871 12.635 1.00 91.94 90 VAL A C 1
ATOM 722 O O . VAL A 1 90 ? -10.562 6.089 13.436 1.00 91.94 90 VAL A O 1
ATOM 725 N N . ALA A 1 91 ? -11.294 5.112 11.552 1.00 94.81 91 ALA A N 1
ATOM 726 C CA . ALA A 1 91 ? -10.020 4.498 11.211 1.00 94.81 91 ALA A CA 1
ATOM 727 C C . ALA A 1 91 ? -8.948 5.548 10.877 1.00 94.81 91 ALA A C 1
ATOM 729 O O . ALA A 1 91 ? -7.819 5.418 11.335 1.00 94.81 91 ALA A O 1
ATOM 730 N N . MET A 1 92 ? -9.290 6.617 10.146 1.00 95.62 92 MET A N 1
ATOM 731 C CA . MET A 1 92 ? -8.354 7.720 9.872 1.00 95.62 92 MET A CA 1
ATOM 732 C C . MET A 1 92 ? -7.897 8.402 11.163 1.00 95.62 92 MET A C 1
ATOM 734 O O . MET A 1 92 ? -6.704 8.628 11.355 1.00 95.62 92 MET A O 1
ATOM 738 N N . TYR A 1 93 ? -8.827 8.650 12.088 1.00 92.44 93 TYR A N 1
ATOM 739 C CA . TYR A 1 93 ? -8.482 9.155 13.413 1.00 92.44 93 TYR A CA 1
ATOM 740 C C . TYR A 1 93 ? -7.598 8.167 14.188 1.00 92.44 93 TYR A C 1
ATOM 742 O O . TYR A 1 93 ? -6.658 8.578 14.873 1.00 92.44 93 TYR A O 1
ATOM 750 N N . ALA A 1 94 ? -7.871 6.861 14.084 1.00 94.75 94 ALA A N 1
ATOM 751 C CA . ALA A 1 94 ? -7.076 5.834 14.746 1.00 94.75 94 ALA A CA 1
ATOM 752 C C . ALA A 1 94 ? -5.617 5.838 14.254 1.00 94.75 94 ALA A C 1
ATOM 754 O O . ALA A 1 94 ? -4.703 5.882 15.076 1.00 94.75 94 ALA A O 1
ATOM 755 N N . ILE A 1 95 ? -5.417 5.914 12.934 1.00 96.25 95 ILE A N 1
ATOM 756 C CA . ILE A 1 95 ? -4.105 6.023 12.272 1.00 96.25 95 ILE A CA 1
ATOM 757 C C . ILE A 1 95 ? -3.356 7.286 12.715 1.00 96.25 95 ILE A C 1
ATOM 759 O O . ILE A 1 95 ? -2.173 7.211 13.037 1.00 96.25 95 ILE A O 1
ATOM 763 N N . GLY A 1 96 ? -4.052 8.425 12.779 1.00 94.94 96 GLY A N 1
ATOM 764 C CA . GLY A 1 96 ? -3.483 9.722 13.147 1.00 94.94 96 GLY A CA 1
ATOM 765 C C . GLY A 1 96 ? -2.993 10.549 11.953 1.00 94.94 96 GLY A C 1
ATOM 766 O O . GLY A 1 96 ? -2.577 10.021 10.920 1.00 94.94 96 GLY A O 1
ATOM 767 N N . ASP A 1 97 ? -3.040 11.874 12.109 1.00 94.12 97 ASP A N 1
ATOM 768 C CA . ASP A 1 97 ? -2.836 12.831 11.011 1.00 94.12 97 ASP A CA 1
ATOM 769 C C . ASP A 1 97 ? -1.415 12.810 10.433 1.00 94.12 97 ASP A C 1
ATOM 771 O O . ASP A 1 97 ? -1.238 13.027 9.233 1.00 94.12 97 ASP A O 1
ATOM 775 N N . GLN A 1 98 ? -0.405 12.524 11.261 1.00 95.50 98 GLN A N 1
ATOM 776 C CA . GLN A 1 98 ? 0.986 12.442 10.816 1.00 95.50 98 GLN A CA 1
ATOM 777 C C . GLN A 1 98 ? 1.166 11.319 9.791 1.00 95.50 98 GLN A C 1
ATOM 779 O O . GLN A 1 98 ? 1.597 11.574 8.671 1.00 95.50 98 GLN A O 1
ATOM 784 N N . LEU A 1 99 ? 0.756 10.097 10.131 1.00 96.19 99 LEU A N 1
ATOM 785 C CA . LEU A 1 99 ? 0.932 8.942 9.254 1.00 96.19 99 LEU A CA 1
ATOM 786 C C . LEU A 1 99 ? 0.040 9.027 8.003 1.00 96.19 99 LEU A C 1
ATOM 788 O O . LEU A 1 99 ? 0.445 8.628 6.912 1.00 96.19 99 LEU A O 1
ATOM 792 N N . VAL A 1 100 ? -1.150 9.628 8.123 1.00 96.75 100 VAL A N 1
ATOM 793 C CA . VAL A 1 100 ? -1.977 9.978 6.955 1.00 96.75 100 VAL A CA 1
ATOM 794 C C . VAL A 1 100 ? -1.247 10.972 6.041 1.00 96.75 100 VAL A C 1
ATOM 796 O O . VAL A 1 100 ? -1.295 10.834 4.818 1.00 96.75 100 VAL A O 1
ATOM 799 N N . SER A 1 101 ? -0.546 11.956 6.608 1.00 96.19 101 SER A N 1
ATOM 800 C CA . SER A 1 101 ? 0.242 12.928 5.840 1.00 96.19 101 SER A CA 1
ATOM 801 C C . SER A 1 101 ? 1.452 12.280 5.163 1.00 96.19 101 SER A C 1
ATOM 803 O O . SER A 1 101 ? 1.676 12.543 3.983 1.00 96.19 101 SER A O 1
ATOM 805 N N . GLU A 1 102 ? 2.161 11.376 5.845 1.00 96.19 102 GLU A N 1
ATOM 806 C CA . GLU A 1 102 ? 3.266 10.589 5.272 1.00 96.19 102 GLU A CA 1
ATOM 807 C C . GLU A 1 102 ? 2.804 9.757 4.064 1.00 96.19 102 GLU A C 1
ATOM 809 O O . GLU A 1 102 ? 3.465 9.744 3.025 1.00 96.19 102 GLU A O 1
ATOM 814 N N . LEU A 1 103 ? 1.626 9.122 4.137 1.00 96.00 103 LEU A N 1
ATOM 815 C CA . LEU A 1 103 ? 1.042 8.417 2.989 1.00 96.00 103 LEU A CA 1
ATOM 816 C C . LEU A 1 103 ? 0.741 9.355 1.813 1.00 96.00 103 LEU A C 1
ATOM 818 O O . LEU A 1 103 ? 0.940 8.992 0.650 1.00 96.00 103 LEU A O 1
ATOM 822 N N . HIS A 1 104 ? 0.222 10.552 2.096 1.00 96.12 104 HIS A N 1
ATOM 823 C CA . HIS A 1 104 ? -0.051 11.549 1.064 1.00 96.12 104 HIS A CA 1
ATOM 824 C C . HIS A 1 104 ? 1.236 12.046 0.404 1.00 96.12 104 HIS A C 1
ATOM 826 O O . HIS A 1 104 ? 1.274 12.177 -0.823 1.00 96.12 104 HIS A O 1
ATOM 832 N N . GLU A 1 105 ? 2.276 12.297 1.199 1.00 96.19 105 GLU A N 1
ATOM 833 C CA . GLU A 1 105 ? 3.594 12.688 0.714 1.00 96.19 105 GLU A CA 1
ATOM 834 C C . GLU A 1 105 ? 4.178 11.592 -0.174 1.00 96.19 105 GLU A C 1
ATOM 836 O O . GLU A 1 105 ? 4.443 11.857 -1.348 1.00 96.19 105 GLU A O 1
ATOM 841 N N . TRP A 1 106 ? 4.249 10.353 0.322 1.00 95.75 106 TRP A N 1
ATOM 842 C CA . TRP A 1 106 ? 4.698 9.189 -0.442 1.00 95.75 106 TRP A CA 1
ATOM 843 C C . TRP A 1 106 ? 3.987 9.081 -1.797 1.00 95.75 106 TRP A C 1
ATOM 845 O O . TRP A 1 106 ? 4.633 8.998 -2.847 1.00 95.75 106 TRP A O 1
ATOM 855 N N . ALA A 1 107 ? 2.652 9.142 -1.805 1.00 95.19 107 ALA A N 1
ATOM 856 C CA . ALA A 1 107 ? 1.875 9.022 -3.035 1.00 95.19 107 ALA A CA 1
ATOM 857 C C . ALA A 1 107 ? 2.135 10.177 -4.017 1.00 95.19 107 ALA A C 1
ATOM 859 O O . ALA A 1 107 ? 1.915 10.011 -5.214 1.00 95.19 107 ALA A O 1
ATOM 860 N N . SER A 1 108 ? 2.593 11.339 -3.544 1.00 95.38 108 SER A N 1
ATOM 861 C CA . SER A 1 108 ? 2.869 12.514 -4.378 1.00 95.38 108 SER A CA 1
ATOM 862 C C . SER A 1 108 ? 4.234 12.475 -5.084 1.00 95.38 108 SER A C 1
ATOM 864 O O . SER A 1 108 ? 4.412 13.113 -6.134 1.00 95.38 108 SER A O 1
ATOM 866 N N . LEU A 1 109 ? 5.189 11.711 -4.537 1.00 93.69 109 LEU A N 1
ATOM 867 C CA . LEU A 1 109 ? 6.571 11.644 -5.020 1.00 93.69 109 LEU A CA 1
ATOM 868 C C . LEU A 1 109 ? 6.659 11.013 -6.412 1.00 93.69 109 LEU A C 1
ATOM 870 O O . LEU A 1 109 ? 7.337 11.544 -7.298 1.00 93.69 109 LEU A O 1
ATOM 874 N N . CYS A 1 110 ? 5.912 9.934 -6.644 1.00 90.81 110 CYS A N 1
ATOM 875 C CA . CYS A 1 110 ? 5.945 9.183 -7.893 1.00 90.81 110 CYS A CA 1
ATOM 876 C C . CYS A 1 110 ? 4.543 8.968 -8.480 1.00 90.81 110 CYS A C 1
ATOM 878 O O . CYS A 1 110 ? 3.535 8.964 -7.778 1.00 90.81 110 CYS A O 1
ATOM 880 N N . VAL A 1 111 ? 4.468 8.821 -9.803 1.00 87.19 111 VAL A N 1
ATOM 881 C CA . VAL A 1 111 ? 3.241 8.387 -10.482 1.00 87.19 111 VAL A CA 1
ATOM 882 C C . VAL A 1 111 ? 3.222 6.865 -10.462 1.00 87.19 111 VAL A C 1
ATOM 884 O O . VAL A 1 111 ? 4.226 6.250 -10.809 1.00 87.19 111 VAL A O 1
ATOM 887 N N . ASP A 1 112 ? 2.084 6.255 -10.127 1.00 81.56 112 ASP A N 1
ATOM 888 C CA . ASP A 1 112 ? 1.919 4.831 -10.399 1.00 81.56 112 ASP A CA 1
ATOM 889 C C . ASP A 1 112 ? 1.954 4.578 -11.918 1.00 81.56 112 ASP A C 1
ATOM 891 O O . ASP A 1 112 ? 1.058 4.982 -12.669 1.00 81.56 112 ASP A O 1
ATOM 895 N N . ASN A 1 113 ? 3.017 3.910 -12.364 1.00 77.25 113 ASN A N 1
ATOM 896 C CA . ASN A 1 113 ? 3.270 3.629 -13.765 1.00 77.25 113 ASN A CA 1
ATOM 897 C C . ASN A 1 113 ? 2.436 2.468 -14.315 1.00 77.25 113 ASN A C 1
ATOM 899 O O . ASN A 1 113 ? 2.519 2.234 -15.514 1.00 77.25 113 ASN A O 1
ATOM 903 N N . THR A 1 114 ? 1.588 1.795 -13.526 1.00 75.50 114 THR A N 1
ATOM 904 C CA . THR A 1 114 ? 0.667 0.737 -14.004 1.00 75.50 114 THR A CA 1
ATOM 905 C C . THR A 1 114 ? -0.083 1.150 -15.287 1.00 75.50 114 THR A C 1
ATOM 907 O O . THR A 1 114 ? -0.233 0.367 -16.226 1.00 75.50 114 THR A O 1
ATOM 910 N N . MET A 1 115 ? -0.479 2.424 -15.386 1.00 68.75 115 MET A N 1
ATOM 911 C CA . MET A 1 115 ? -1.176 2.982 -16.557 1.00 68.75 115 MET A CA 1
ATOM 912 C C . MET A 1 115 ? -0.270 3.303 -17.759 1.00 68.75 115 MET A C 1
ATOM 914 O O . MET A 1 115 ? -0.783 3.559 -18.847 1.00 68.75 115 MET A O 1
ATOM 918 N N . MET A 1 116 ? 1.054 3.323 -17.586 1.00 65.38 116 MET A N 1
ATOM 919 C CA . MET A 1 116 ? 2.024 3.538 -18.668 1.00 65.38 116 MET A CA 1
ATOM 920 C C . MET A 1 116 ? 2.260 2.280 -19.509 1.00 65.38 116 MET A C 1
ATOM 922 O O . MET A 1 116 ? 2.782 2.375 -20.620 1.00 65.38 116 MET A O 1
ATOM 926 N N . PHE A 1 117 ? 1.872 1.110 -19.004 1.00 68.25 117 PHE A N 1
ATOM 927 C CA . PHE A 1 117 ? 2.086 -0.160 -19.683 1.00 68.25 117 PHE A CA 1
ATOM 928 C C . PHE A 1 117 ? 1.006 -0.453 -20.728 1.00 68.25 117 PHE A C 1
ATOM 930 O O . PHE A 1 117 ? -0.066 0.154 -20.754 1.00 68.25 117 PHE A O 1
ATOM 937 N N . MET A 1 118 ? 1.298 -1.377 -21.645 1.00 59.56 118 MET A N 1
ATOM 938 C CA . MET A 1 118 ? 0.434 -1.626 -22.800 1.00 59.56 118 MET A CA 1
ATOM 939 C C . MET A 1 118 ? -0.560 -2.770 -22.535 1.00 59.56 118 MET A C 1
ATOM 941 O O . MET A 1 118 ? -0.132 -3.883 -22.211 1.00 59.56 118 MET A O 1
ATOM 945 N N . PRO A 1 119 ? -1.878 -2.551 -22.713 1.00 66.88 119 PRO A N 1
ATOM 946 C CA . PRO A 1 119 ? -2.869 -3.605 -22.536 1.00 66.88 119 PRO A CA 1
ATOM 947 C C . PRO A 1 119 ? -2.707 -4.697 -23.610 1.00 66.88 119 PRO A C 1
ATOM 949 O O . PRO A 1 119 ? -2.763 -4.425 -24.809 1.00 66.88 119 PRO A O 1
ATOM 952 N N . ALA A 1 120 ? -2.586 -5.953 -23.185 1.00 57.62 120 ALA A N 1
ATOM 953 C CA . ALA A 1 120 ? -2.580 -7.174 -23.989 1.00 57.62 120 ALA A CA 1
ATOM 954 C C . ALA A 1 120 ? -3.981 -7.531 -24.505 1.00 57.62 120 ALA A C 1
ATOM 956 O O . ALA A 1 120 ? -4.525 -8.614 -24.265 1.00 57.62 120 ALA A O 1
ATOM 957 N N . LYS A 1 121 ? -4.610 -6.634 -25.268 1.00 64.88 121 LYS A N 1
ATOM 958 C CA . LYS A 1 121 ? -5.718 -7.082 -26.118 1.00 64.88 121 LYS A CA 1
ATOM 959 C C . LYS A 1 121 ? -5.104 -7.939 -27.229 1.00 64.88 121 LYS A C 1
ATOM 961 O O . LYS A 1 121 ? -4.216 -7.465 -27.912 1.00 64.88 121 LYS A O 1
ATOM 966 N N . ARG A 1 122 ? -5.622 -9.147 -27.485 1.00 58.78 122 ARG A N 1
ATOM 967 C CA . ARG A 1 122 ? -5.086 -10.127 -28.471 1.00 58.78 122 ARG A CA 1
ATOM 968 C C . ARG A 1 122 ? -4.727 -9.607 -29.878 1.00 58.78 122 ARG A C 1
ATOM 970 O O . ARG A 1 122 ? -4.016 -10.287 -30.599 1.00 58.78 122 ARG A O 1
ATOM 977 N N . HIS A 1 123 ? -5.257 -8.463 -30.315 1.00 63.69 123 HIS A N 1
ATOM 978 C CA . HIS A 1 123 ? -4.882 -7.851 -31.602 1.00 63.69 123 HIS A CA 1
ATOM 979 C C . HIS A 1 123 ? -3.630 -6.965 -31.517 1.00 63.69 123 HIS A C 1
ATOM 981 O O . HIS A 1 123 ? -3.136 -6.513 -32.545 1.00 63.69 123 HIS A O 1
ATOM 987 N N . TRP A 1 124 ? -3.138 -6.687 -30.310 1.00 64.88 124 TRP A N 1
ATOM 988 C CA . TRP A 1 124 ? -1.949 -5.881 -30.079 1.00 64.88 124 TRP A CA 1
ATOM 989 C C . TRP A 1 124 ? -0.677 -6.685 -30.266 1.00 64.88 124 TRP A C 1
ATOM 991 O O . TRP A 1 124 ? 0.288 -6.093 -30.706 1.00 64.88 124 TRP A O 1
ATOM 1001 N N . ASP A 1 125 ? -0.685 -8.006 -30.065 1.00 63.16 125 ASP A N 1
ATOM 1002 C CA . ASP A 1 125 ? 0.502 -8.844 -30.299 1.00 63.16 125 ASP A CA 1
ATOM 1003 C C . ASP A 1 125 ? 1.011 -8.698 -31.742 1.00 63.16 125 ASP A C 1
ATOM 1005 O O . ASP A 1 125 ? 2.184 -8.409 -31.963 1.00 63.16 125 ASP A O 1
ATOM 1009 N N . SER A 1 126 ? 0.103 -8.744 -32.726 1.00 63.88 126 SER A N 1
ATOM 1010 C CA . SER A 1 126 ? 0.436 -8.434 -34.123 1.00 63.88 126 SER A CA 1
ATOM 1011 C C . SER A 1 126 ? 0.840 -6.971 -34.331 1.00 63.88 126 SER A C 1
ATOM 1013 O O . SER A 1 126 ? 1.708 -6.686 -35.145 1.00 63.88 126 SER A O 1
ATOM 1015 N N . MET A 1 127 ? 0.251 -6.030 -33.581 1.00 62.81 127 MET A N 1
ATOM 1016 C CA . MET A 1 127 ? 0.645 -4.620 -33.671 1.00 62.81 127 MET A CA 1
ATOM 1017 C C . MET A 1 127 ? 2.008 -4.343 -33.031 1.00 62.81 127 MET A C 1
ATOM 1019 O O . MET A 1 127 ? 2.681 -3.428 -33.479 1.00 62.81 127 MET A O 1
ATOM 1023 N N . PHE A 1 128 ? 2.435 -5.079 -32.004 1.00 67.88 128 PHE A N 1
ATOM 1024 C CA . PHE A 1 128 ? 3.743 -4.895 -31.375 1.00 67.88 128 PHE A CA 1
ATOM 1025 C C . PHE A 1 128 ? 4.858 -5.284 -32.342 1.00 67.88 128 PHE A C 1
ATOM 1027 O O . PHE A 1 128 ? 5.816 -4.524 -32.493 1.00 67.88 128 PHE A O 1
ATOM 1034 N N . GLU A 1 129 ? 4.680 -6.403 -33.054 1.00 68.62 129 GLU A N 1
ATOM 1035 C CA . GLU A 1 129 ? 5.563 -6.811 -34.150 1.00 68.62 129 GLU A CA 1
ATOM 1036 C C . GLU A 1 129 ? 5.572 -5.762 -35.275 1.00 68.62 129 GLU A C 1
ATOM 1038 O O . GLU A 1 129 ? 6.642 -5.321 -35.696 1.00 68.62 129 GLU A O 1
ATOM 1043 N N . ASP A 1 130 ? 4.396 -5.287 -35.704 1.00 76.44 130 ASP A N 1
ATOM 1044 C CA . ASP A 1 130 ? 4.274 -4.301 -36.788 1.00 76.44 130 ASP A CA 1
ATOM 1045 C C . ASP A 1 130 ? 4.825 -2.908 -36.418 1.00 76.44 130 ASP A C 1
ATOM 1047 O O . ASP A 1 130 ? 5.347 -2.189 -37.275 1.00 76.44 130 ASP A O 1
ATOM 1051 N N . LEU A 1 131 ? 4.711 -2.501 -35.149 1.00 77.88 131 LEU A N 1
ATOM 1052 C CA . LEU A 1 131 ? 5.155 -1.196 -34.643 1.00 77.88 131 LEU A CA 1
ATOM 1053 C C . LEU A 1 131 ? 6.604 -1.206 -34.137 1.00 77.88 131 LEU A C 1
ATOM 1055 O O . LEU A 1 131 ? 7.119 -0.144 -33.782 1.00 77.88 131 LEU A O 1
ATOM 1059 N N . ASN A 1 132 ? 7.266 -2.369 -34.119 1.00 77.69 132 ASN A N 1
ATOM 1060 C CA . ASN A 1 132 ? 8.633 -2.543 -33.622 1.00 77.69 132 ASN A CA 1
ATOM 1061 C C . ASN A 1 132 ? 8.826 -1.951 -32.210 1.00 77.69 132 ASN A C 1
ATOM 1063 O O . ASN A 1 132 ? 9.829 -1.288 -31.917 1.00 77.69 132 ASN A O 1
ATOM 1067 N N . ILE A 1 133 ? 7.826 -2.149 -31.347 1.00 76.19 133 ILE A N 1
ATOM 1068 C CA . ILE A 1 133 ? 7.898 -1.740 -29.943 1.00 76.19 133 ILE A CA 1
ATOM 1069 C C . ILE A 1 133 ? 8.864 -2.698 -29.249 1.00 76.19 133 ILE A C 1
ATOM 1071 O O . ILE A 1 133 ? 8.742 -3.915 -29.366 1.00 76.19 133 ILE A O 1
ATOM 1075 N N . LYS A 1 134 ? 9.879 -2.141 -28.587 1.00 78.44 134 LYS A N 1
ATOM 1076 C CA . LYS A 1 134 ? 10.889 -2.943 -27.898 1.00 78.44 134 LYS A CA 1
ATOM 1077 C C . LYS A 1 134 ? 10.313 -3.499 -26.602 1.00 78.44 134 LYS A C 1
ATOM 1079 O O . LYS A 1 134 ? 9.727 -2.747 -25.826 1.00 78.44 134 LYS A O 1
ATOM 1084 N N . GLU A 1 135 ? 10.587 -4.775 -26.358 1.00 83.81 135 GLU A N 1
ATOM 1085 C CA . GLU A 1 135 ? 10.379 -5.403 -25.057 1.00 83.81 135 GLU A CA 1
ATOM 1086 C C . GLU A 1 135 ? 11.127 -4.629 -23.965 1.00 83.81 135 GLU A C 1
ATOM 1088 O O . GLU A 1 135 ? 12.218 -4.091 -24.195 1.00 83.81 135 GLU A O 1
ATOM 1093 N N . GLY A 1 136 ? 10.539 -4.576 -22.775 1.00 80.81 136 GLY A N 1
ATOM 1094 C CA . GLY A 1 136 ? 11.118 -3.886 -21.633 1.00 80.81 136 GLY A CA 1
ATOM 1095 C C . GLY A 1 136 ? 10.084 -3.263 -20.705 1.00 80.81 136 GLY A C 1
ATOM 1096 O O . GLY A 1 136 ? 8.876 -3.319 -20.921 1.00 80.81 136 GLY A O 1
ATOM 1097 N N . SER A 1 137 ? 10.601 -2.629 -19.663 1.00 82.06 137 SER A N 1
ATOM 1098 C CA . SER A 1 137 ? 9.851 -2.049 -18.551 1.00 82.06 137 SER A CA 1
ATOM 1099 C C . SER A 1 137 ? 9.254 -0.664 -18.826 1.00 82.06 137 SER A C 1
ATOM 1101 O O . SER A 1 137 ? 8.722 -0.034 -17.919 1.00 82.06 137 SER A O 1
ATOM 1103 N N . GLY A 1 138 ? 9.419 -0.109 -20.028 1.00 82.50 138 GLY A N 1
ATOM 1104 C CA . GLY A 1 138 ? 9.018 1.271 -20.334 1.00 82.50 138 GLY A CA 1
ATOM 1105 C C . GLY A 1 138 ? 9.835 2.368 -19.626 1.00 82.50 138 GLY A C 1
ATOM 1106 O O . GLY A 1 138 ? 9.719 3.541 -19.992 1.00 82.50 138 GLY A O 1
ATOM 1107 N N . PHE A 1 139 ? 10.701 2.027 -18.666 1.00 88.62 139 PHE A N 1
ATOM 1108 C CA . PHE A 1 139 ? 11.638 2.971 -18.062 1.00 88.62 139 PHE A CA 1
ATOM 1109 C C . PHE A 1 139 ? 12.790 3.286 -19.023 1.00 88.62 139 PHE A C 1
ATOM 1111 O O . PHE A 1 139 ? 13.204 2.470 -19.844 1.00 88.62 139 PHE A O 1
ATOM 1118 N N . HIS A 1 140 ? 13.310 4.511 -18.931 1.00 88.81 140 HIS A N 1
ATOM 1119 C CA . HIS A 1 140 ? 14.352 5.000 -19.842 1.00 88.81 140 HIS A CA 1
ATOM 1120 C C . HIS A 1 140 ? 15.767 4.601 -19.391 1.00 88.81 140 HIS A C 1
ATOM 1122 O O . HIS A 1 140 ? 16.709 4.702 -20.178 1.00 88.81 140 HIS A O 1
ATOM 1128 N N . SER A 1 141 ? 15.928 4.173 -18.135 1.00 93.56 141 SER A N 1
ATOM 1129 C CA . SER A 1 141 ? 17.197 3.710 -17.574 1.00 93.56 141 SER A CA 1
ATOM 1130 C C . SER A 1 141 ? 16.971 2.773 -16.383 1.00 93.56 141 SER A C 1
ATOM 1132 O O . SER A 1 141 ? 15.891 2.768 -15.788 1.00 93.56 141 SER A O 1
ATOM 1134 N N . LYS A 1 142 ? 18.003 2.002 -16.017 1.00 93.12 142 LYS A N 1
ATOM 1135 C CA . LYS A 1 142 ? 17.978 1.089 -14.862 1.00 93.12 142 LYS A CA 1
ATOM 1136 C C . LYS A 1 142 ? 17.871 1.849 -13.538 1.00 93.12 142 LYS A C 1
ATOM 1138 O O . LYS A 1 142 ? 17.216 1.394 -12.612 1.00 93.12 142 LYS A O 1
ATOM 1143 N N . GLU A 1 143 ? 18.464 3.033 -13.450 1.00 95.12 143 GLU A N 1
ATOM 1144 C CA . GLU A 1 143 ? 18.379 3.889 -12.265 1.00 95.12 143 GLU A CA 1
ATOM 1145 C C . GLU A 1 143 ? 16.933 4.330 -12.004 1.00 95.12 143 GLU A C 1
ATOM 1147 O O . GLU A 1 143 ? 16.499 4.360 -10.858 1.00 95.12 143 GLU A O 1
ATOM 1152 N N . ALA A 1 144 ? 16.160 4.619 -13.059 1.00 93.12 144 ALA A N 1
ATOM 1153 C CA . ALA A 1 144 ? 14.747 4.965 -12.921 1.00 93.12 144 ALA A CA 1
ATOM 1154 C C . ALA A 1 144 ? 13.898 3.776 -12.433 1.00 93.12 144 ALA A C 1
ATOM 1156 O O . ALA A 1 144 ? 12.976 3.973 -11.644 1.00 93.12 144 ALA A O 1
ATOM 1157 N N . GLU A 1 145 ? 14.230 2.552 -12.859 1.00 94.06 145 GLU A N 1
ATOM 1158 C CA . GLU A 1 145 ? 13.615 1.323 -12.337 1.00 94.06 145 GLU A CA 1
ATOM 1159 C C . GLU A 1 145 ? 13.899 1.136 -10.841 1.00 94.06 145 GLU A C 1
ATOM 1161 O O . GLU A 1 145 ? 12.990 0.825 -10.072 1.00 94.06 145 GLU A O 1
ATOM 1166 N N . ILE A 1 146 ? 15.150 1.357 -10.420 1.00 95.12 146 ILE A N 1
ATOM 1167 C CA . ILE A 1 146 ? 15.563 1.240 -9.015 1.00 95.12 146 ILE A CA 1
ATOM 1168 C C . ILE A 1 146 ? 14.839 2.286 -8.161 1.00 95.12 146 ILE A C 1
ATOM 1170 O O . ILE A 1 146 ? 14.233 1.920 -7.160 1.00 95.12 146 ILE A O 1
ATOM 1174 N N . LEU A 1 147 ? 14.812 3.556 -8.581 1.00 94.25 147 LEU A N 1
ATOM 1175 C CA . LEU A 1 147 ? 14.107 4.626 -7.859 1.00 94.25 147 LEU A CA 1
ATOM 1176 C C . LEU A 1 147 ? 12.603 4.351 -7.727 1.00 94.25 147 LEU A C 1
ATOM 1178 O O . LEU A 1 147 ? 12.013 4.596 -6.678 1.00 94.25 147 LEU A O 1
ATOM 1182 N N . TYR A 1 148 ? 11.969 3.826 -8.780 1.00 94.75 148 TYR A N 1
ATOM 1183 C CA . TYR A 1 148 ? 10.563 3.437 -8.704 1.00 94.75 148 TYR A CA 1
ATOM 1184 C C . TYR A 1 148 ? 10.357 2.264 -7.739 1.00 94.75 148 TYR A C 1
ATOM 1186 O O . TYR A 1 148 ? 9.421 2.282 -6.947 1.00 94.75 148 TYR A O 1
ATOM 1194 N N . SER A 1 149 ? 11.253 1.276 -7.753 1.00 95.31 149 SER A N 1
ATOM 1195 C CA . SER A 1 149 ? 11.205 0.131 -6.834 1.00 95.31 149 SER A CA 1
ATOM 1196 C C . SER A 1 149 ? 11.391 0.552 -5.375 1.00 95.31 149 SER A C 1
ATOM 1198 O O . SER A 1 149 ? 10.668 0.062 -4.512 1.00 95.31 149 SER A O 1
ATOM 1200 N N . GLN A 1 150 ? 12.296 1.501 -5.108 1.00 95.75 150 GLN A N 1
ATOM 1201 C CA . GLN A 1 150 ? 12.482 2.114 -3.787 1.00 95.75 150 GLN A CA 1
ATOM 1202 C C . GLN A 1 150 ? 11.197 2.794 -3.322 1.00 95.75 150 GLN A C 1
ATOM 1204 O O . GLN A 1 150 ? 10.721 2.515 -2.228 1.00 95.75 150 GLN A O 1
ATOM 1209 N N . TRP A 1 151 ? 10.571 3.595 -4.188 1.00 95.50 151 TRP A N 1
ATOM 1210 C CA . TRP A 1 151 ? 9.286 4.225 -3.887 1.00 95.50 151 TRP A CA 1
ATOM 1211 C C . TRP A 1 151 ? 8.186 3.200 -3.558 1.00 95.50 151 TRP A C 1
ATOM 1213 O O . TRP A 1 151 ? 7.424 3.409 -2.614 1.00 95.50 151 TRP A O 1
ATOM 1223 N N . VAL A 1 152 ? 8.093 2.080 -4.290 1.00 95.38 152 VAL A N 1
ATOM 1224 C CA . VAL A 1 152 ? 7.131 1.007 -3.966 1.00 95.38 152 VAL A CA 1
ATOM 1225 C C . VAL A 1 152 ? 7.433 0.403 -2.592 1.00 95.38 152 VAL A C 1
ATOM 1227 O O . VAL A 1 152 ? 6.521 0.219 -1.786 1.00 95.38 152 VAL A O 1
ATOM 1230 N N . TYR A 1 153 ? 8.705 0.127 -2.309 1.00 95.50 153 TYR A N 1
ATOM 1231 C CA . TYR A 1 153 ? 9.143 -0.476 -1.053 1.00 95.50 153 TYR A CA 1
ATOM 1232 C C . TYR A 1 153 ? 8.920 0.447 0.159 1.00 95.50 153 TYR A C 1
ATOM 1234 O O . TYR A 1 153 ? 8.397 0.011 1.182 1.00 95.50 153 TYR A O 1
ATOM 1242 N N . GLU A 1 154 ? 9.230 1.740 0.040 1.00 95.19 154 GLU A N 1
ATOM 1243 C CA . GLU A 1 154 ? 8.927 2.762 1.053 1.00 95.19 154 GLU A CA 1
ATOM 1244 C C . GLU A 1 154 ? 7.428 2.862 1.324 1.00 95.19 154 GLU A C 1
ATOM 1246 O O . GLU A 1 154 ? 6.998 2.867 2.478 1.00 95.19 154 GLU A O 1
ATOM 1251 N N . GLY A 1 155 ? 6.624 2.862 0.257 1.00 95.56 155 GLY A N 1
ATOM 1252 C CA . GLY A 1 155 ? 5.171 2.833 0.362 1.00 95.56 155 GLY A CA 1
ATOM 1253 C C . GLY A 1 155 ? 4.687 1.655 1.182 1.00 95.56 155 GLY A C 1
ATOM 1254 O O . GLY A 1 155 ? 3.864 1.834 2.077 1.00 95.56 155 GLY A O 1
ATOM 1255 N N . TYR A 1 156 ? 5.239 0.468 0.917 1.00 96.75 156 TYR A N 1
ATOM 1256 C CA . TYR A 1 156 ? 4.894 -0.748 1.642 1.00 96.75 156 TYR A CA 1
ATOM 1257 C C . TYR A 1 156 ? 5.153 -0.586 3.132 1.00 96.75 156 TYR A C 1
ATOM 1259 O O . TYR A 1 156 ? 4.248 -0.799 3.933 1.00 96.75 156 TYR A O 1
ATOM 1267 N N . MET A 1 157 ? 6.358 -0.146 3.503 1.00 95.81 157 MET A N 1
ATOM 1268 C CA . MET A 1 157 ? 6.735 0.058 4.901 1.00 95.81 157 MET A CA 1
ATOM 1269 C C . MET A 1 157 ? 5.793 1.039 5.606 1.00 95.81 157 MET A C 1
ATOM 1271 O O . MET A 1 157 ? 5.343 0.761 6.717 1.00 95.81 157 MET A O 1
ATOM 1275 N N . THR A 1 158 ? 5.402 2.131 4.948 1.00 96.06 158 THR A N 1
ATOM 1276 C CA . THR A 1 158 ? 4.411 3.066 5.500 1.00 96.06 158 THR A CA 1
ATOM 1277 C C . THR A 1 158 ? 3.042 2.402 5.691 1.00 96.06 158 THR A C 1
ATOM 1279 O O . THR A 1 158 ? 2.410 2.598 6.729 1.00 96.06 158 THR A O 1
ATOM 1282 N N . MET A 1 159 ? 2.585 1.548 4.763 1.00 97.00 159 MET A N 1
ATOM 1283 C CA . MET A 1 159 ? 1.338 0.788 4.955 1.00 97.00 159 MET A CA 1
ATOM 1284 C C . MET A 1 159 ? 1.410 -0.180 6.145 1.00 97.00 159 MET A C 1
ATOM 1286 O O . MET A 1 159 ? 0.394 -0.416 6.802 1.00 97.00 159 MET A O 1
ATOM 1290 N N . ARG A 1 160 ? 2.587 -0.742 6.446 1.00 97.56 160 ARG A N 1
ATOM 1291 C CA . ARG A 1 160 ? 2.768 -1.630 7.606 1.00 97.56 160 ARG A CA 1
ATOM 1292 C C . ARG A 1 160 ? 2.583 -0.871 8.915 1.00 97.56 160 ARG A C 1
ATOM 1294 O O . ARG A 1 160 ? 1.818 -1.330 9.759 1.00 97.56 160 ARG A O 1
ATOM 1301 N N . LYS A 1 161 ? 3.150 0.336 9.025 1.00 96.69 161 LYS A N 1
ATOM 1302 C CA . LYS A 1 161 ? 2.898 1.247 10.158 1.00 96.69 161 LYS A CA 1
ATOM 1303 C C . LYS A 1 161 ? 1.408 1.549 10.319 1.00 96.69 161 LYS A C 1
ATOM 1305 O O . LYS A 1 161 ? 0.881 1.550 11.430 1.00 96.69 161 LYS A O 1
ATOM 1310 N N . VAL A 1 162 ? 0.703 1.771 9.206 1.00 97.75 162 VAL A N 1
ATOM 1311 C CA . VAL A 1 162 ? -0.748 2.029 9.204 1.00 97.75 162 VAL A CA 1
ATOM 1312 C C . VAL A 1 162 ? -1.506 0.832 9.766 1.00 97.75 162 VAL A C 1
ATOM 1314 O O . VAL A 1 162 ? -2.372 1.003 10.623 1.00 97.75 162 VAL A O 1
ATOM 1317 N N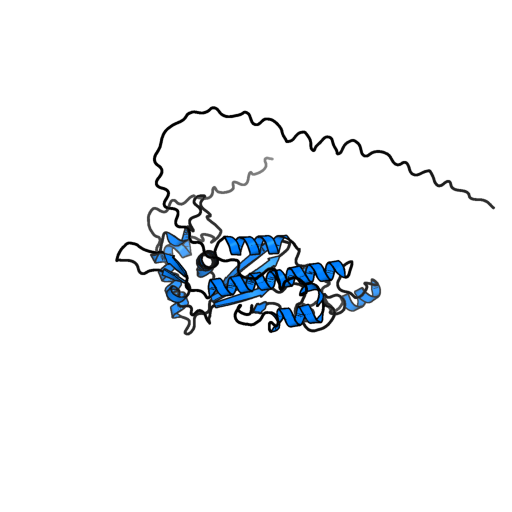 . LEU A 1 163 ? -1.168 -0.380 9.318 1.00 98.06 163 LEU A N 1
ATOM 1318 C CA . LEU A 1 163 ? -1.758 -1.607 9.844 1.00 98.06 163 LEU A CA 1
ATOM 1319 C C . LEU A 1 163 ? -1.479 -1.760 11.343 1.00 98.06 163 LEU A C 1
ATOM 1321 O O . LEU A 1 163 ? -2.402 -2.062 12.097 1.00 98.06 163 LEU A O 1
ATOM 1325 N N . THR A 1 164 ? -0.247 -1.506 11.785 1.00 96.81 164 THR A N 1
ATOM 1326 C CA . THR A 1 164 ? 0.118 -1.536 13.205 1.00 96.81 164 THR A CA 1
ATOM 1327 C C . THR A 1 164 ? -0.733 -0.563 14.017 1.00 96.81 164 THR A C 1
ATOM 1329 O O . THR A 1 164 ? -1.392 -0.993 14.963 1.00 96.81 164 THR A O 1
ATOM 1332 N N . LYS A 1 165 ? -0.815 0.717 13.624 1.00 96.50 165 LYS A N 1
ATOM 1333 C CA . LYS A 1 165 ? -1.645 1.717 14.327 1.00 96.50 165 LYS A CA 1
ATOM 1334 C C . LYS A 1 165 ? -3.132 1.335 14.317 1.00 96.50 165 LYS A C 1
ATOM 1336 O O . LYS A 1 165 ? -3.814 1.517 15.319 1.00 96.50 165 LYS A O 1
ATOM 1341 N N . LEU A 1 166 ? -3.647 0.748 13.232 1.00 97.06 166 LEU A N 1
ATOM 1342 C CA . LEU A 1 166 ? -5.033 0.264 13.170 1.00 97.06 166 LEU A CA 1
ATOM 1343 C C . LEU A 1 166 ? -5.296 -0.974 14.039 1.00 97.06 166 LEU A C 1
ATOM 1345 O O . LEU A 1 166 ? -6.442 -1.206 14.421 1.00 97.06 166 LEU A O 1
ATOM 1349 N N . ARG A 1 167 ? -4.282 -1.787 14.335 1.00 97.19 167 ARG A N 1
ATOM 1350 C CA . ARG A 1 167 ? -4.407 -2.947 15.233 1.00 97.19 167 ARG A CA 1
ATOM 1351 C C . ARG A 1 167 ? -4.185 -2.590 16.699 1.00 97.19 167 ARG A C 1
ATOM 1353 O O . ARG A 1 167 ? -4.590 -3.359 17.568 1.00 97.19 167 ARG A O 1
ATOM 1360 N N . GLN A 1 168 ? -3.561 -1.448 16.972 1.00 95.44 168 GLN A N 1
ATOM 1361 C CA . GLN A 1 168 ? -3.363 -0.937 18.321 1.00 95.44 168 GLN A CA 1
ATOM 1362 C C . GLN A 1 168 ? -4.669 -0.412 18.919 1.00 95.44 168 GLN A C 1
ATOM 1364 O O . GLN A 1 168 ? -5.518 0.174 18.241 1.00 95.44 168 GLN A O 1
ATOM 1369 N N . GLU A 1 169 ? -4.816 -0.628 20.224 1.00 92.88 169 GLU A N 1
ATOM 1370 C CA . GLU A 1 169 ? -5.933 -0.075 20.974 1.00 92.88 169 GLU A CA 1
ATOM 1371 C C . GLU A 1 169 ? -5.764 1.443 21.092 1.00 92.88 169 GLU A C 1
ATOM 1373 O O . GLU A 1 169 ? -4.725 1.923 21.546 1.00 92.88 169 GLU A O 1
ATOM 1378 N N . LYS A 1 170 ? -6.790 2.205 20.702 1.00 90.69 170 LYS A N 1
ATOM 1379 C CA . LYS A 1 170 ? -6.777 3.667 20.815 1.00 90.69 170 LYS A CA 1
ATOM 1380 C C . LYS A 1 170 ? -8.073 4.188 21.405 1.00 90.69 170 LYS A C 1
ATOM 1382 O O . LYS A 1 170 ? -9.159 3.948 20.875 1.00 90.69 170 LYS A O 1
ATOM 1387 N N . THR A 1 171 ? -7.948 4.946 22.487 1.00 88.88 171 THR A N 1
ATOM 1388 C CA . THR A 1 171 ? -9.058 5.690 23.086 1.00 88.88 171 THR A CA 1
ATOM 1389 C C . THR A 1 171 ? -9.421 6.865 22.182 1.00 88.88 171 THR A C 1
ATOM 1391 O O . THR A 1 171 ? -8.595 7.735 21.928 1.00 88.88 171 THR A O 1
ATOM 1394 N N . LEU A 1 172 ? -10.654 6.882 21.673 1.00 84.75 172 LEU A N 1
ATOM 1395 C CA . LEU A 1 172 ? -11.152 7.922 20.763 1.00 84.75 172 LEU A CA 1
ATOM 1396 C C . LEU A 1 172 ? -11.882 9.044 21.500 1.00 84.75 172 LEU A C 1
ATOM 1398 O O . LEU A 1 172 ? -11.849 10.197 21.084 1.00 84.75 172 LEU A O 1
ATOM 1402 N N . VAL A 1 173 ? -12.594 8.687 22.567 1.00 77.94 173 VAL A N 1
ATOM 1403 C CA . VAL A 1 173 ? -13.322 9.624 23.421 1.00 77.94 173 VAL A CA 1
ATOM 1404 C C . VAL A 1 173 ? -13.064 9.214 24.856 1.00 77.94 173 VAL A C 1
ATOM 1406 O O . VAL A 1 173 ? -13.482 8.136 25.285 1.00 77.94 173 VAL A O 1
ATOM 1409 N N . GLN A 1 174 ? -12.373 10.086 25.577 1.00 63.88 174 GLN A N 1
ATOM 1410 C CA . GLN A 1 174 ? -12.234 10.008 27.018 1.00 63.88 174 GLN A CA 1
ATOM 1411 C C . GLN A 1 174 ? -13.328 10.903 27.598 1.00 63.88 174 GLN A C 1
ATOM 1413 O O . GLN A 1 174 ? -13.250 12.125 27.509 1.00 63.88 174 GLN A O 1
ATOM 1418 N N . ASP A 1 175 ? -14.417 10.297 28.063 1.00 59.28 175 ASP A N 1
ATOM 1419 C CA . ASP A 1 175 ? -15.468 11.052 28.734 1.00 59.28 175 ASP A CA 1
ATOM 1420 C C . ASP A 1 175 ? -15.100 11.163 30.219 1.00 59.28 175 ASP A C 1
ATOM 1422 O O . ASP A 1 175 ? -14.985 10.151 30.911 1.00 59.28 175 ASP A O 1
ATOM 1426 N N . ASP A 1 176 ? -14.895 12.391 30.701 1.00 59.22 176 ASP A N 1
ATOM 1427 C CA . ASP A 1 176 ? -14.743 12.691 32.133 1.00 59.22 176 ASP A CA 1
ATOM 1428 C C . ASP A 1 176 ? -16.071 12.528 32.894 1.00 59.22 176 ASP A C 1
ATOM 1430 O O . ASP A 1 176 ? -16.113 12.612 34.124 1.00 59.22 176 ASP A O 1
ATOM 1434 N N . SER A 1 177 ? -17.184 12.326 32.180 1.00 55.94 177 SER A N 1
ATOM 1435 C CA . SER A 1 177 ? -18.483 12.083 32.786 1.00 55.94 177 SER A CA 1
ATOM 1436 C C . SER A 1 177 ? -18.748 10.584 32.959 1.00 55.94 177 SER A C 1
ATOM 1438 O O . SER A 1 177 ? -18.645 9.796 32.023 1.00 55.94 177 SER A O 1
ATOM 1440 N N . ASP A 1 178 ? -19.157 10.199 34.173 1.00 56.84 178 ASP A N 1
ATOM 1441 C CA . ASP A 1 178 ? -19.475 8.833 34.641 1.00 56.84 178 ASP A CA 1
ATOM 1442 C C . ASP A 1 178 ? -20.511 8.042 33.794 1.00 56.84 178 ASP A C 1
ATOM 1444 O O . ASP A 1 178 ? -20.962 6.971 34.206 1.00 56.84 178 ASP A O 1
ATOM 1448 N N . PHE A 1 179 ? -20.968 8.561 32.649 1.00 46.62 179 PHE A N 1
ATOM 1449 C CA . PHE A 1 179 ? -22.174 8.097 31.964 1.00 46.62 179 PHE A CA 1
ATOM 1450 C C . PHE A 1 179 ? -22.027 7.687 30.495 1.00 46.62 179 PHE A C 1
ATOM 1452 O O . PHE A 1 179 ? -22.991 7.139 29.953 1.00 46.62 179 PHE A O 1
ATOM 1459 N N . ALA A 1 180 ? -20.867 7.841 29.856 1.00 54.84 180 ALA A N 1
ATOM 1460 C CA . ALA A 1 180 ? -20.630 7.256 28.537 1.00 54.84 180 ALA A CA 1
ATOM 1461 C C . ALA A 1 180 ? -19.314 6.477 28.531 1.00 54.84 180 ALA A C 1
ATOM 1463 O O . ALA A 1 180 ? -18.262 6.986 28.898 1.00 54.84 180 ALA A O 1
ATOM 1464 N N . GLY A 1 181 ? -19.384 5.198 28.158 1.00 63.06 181 GLY A N 1
ATOM 1465 C CA . GLY A 1 181 ? -18.204 4.344 28.098 1.00 63.06 181 GLY A CA 1
ATOM 1466 C C . GLY A 1 181 ? -17.146 4.918 27.155 1.00 63.06 181 GLY A C 1
ATOM 1467 O O . GLY A 1 181 ? -17.474 5.439 26.090 1.00 63.06 181 GLY A O 1
ATOM 1468 N N . CYS A 1 182 ? -15.881 4.783 27.548 1.00 75.75 182 CYS A N 1
ATOM 1469 C CA . CYS A 1 182 ? -14.732 5.071 26.700 1.00 75.75 182 CYS A CA 1
ATOM 1470 C C . CYS A 1 182 ? -14.873 4.316 25.366 1.00 75.75 182 CYS A C 1
ATOM 1472 O O . CYS A 1 182 ? -14.966 3.084 25.353 1.00 75.75 182 CYS A O 1
ATOM 1474 N N . LEU A 1 183 ? -14.934 5.051 24.250 1.00 85.44 183 LEU A N 1
ATOM 1475 C CA . LEU A 1 183 ? -14.939 4.455 22.915 1.00 85.44 183 LEU A CA 1
ATOM 1476 C C . LEU A 1 183 ? -13.501 4.118 22.531 1.00 85.44 183 LEU A C 1
ATOM 1478 O O . LEU A 1 183 ? -12.668 5.013 22.391 1.00 85.44 183 LEU A O 1
ATOM 1482 N N . ARG A 1 184 ? -13.227 2.828 22.345 1.00 90.19 184 ARG A N 1
ATOM 1483 C CA . ARG A 1 184 ? -11.900 2.289 22.056 1.00 90.19 184 ARG A CA 1
ATOM 1484 C C . ARG A 1 184 ? -11.897 1.623 20.692 1.00 90.19 184 ARG A C 1
ATOM 1486 O O . ARG A 1 184 ? -12.682 0.717 20.419 1.00 90.19 184 ARG A O 1
ATOM 1493 N N . TRP A 1 185 ? -11.017 2.079 19.821 1.00 92.44 185 TRP A N 1
ATOM 1494 C CA . TRP A 1 185 ? -10.707 1.376 18.588 1.00 92.44 185 TRP A CA 1
ATOM 1495 C C . TRP A 1 185 ? -9.785 0.181 18.883 1.00 92.44 185 TRP A C 1
ATOM 1497 O O . TRP A 1 185 ? -8.928 0.324 19.751 1.00 92.44 185 TRP A O 1
ATOM 1507 N N . PRO A 1 186 ? -9.910 -0.964 18.186 1.00 94.06 186 PRO A N 1
ATOM 1508 C CA . PRO A 1 186 ? -11.006 -1.349 17.289 1.00 94.06 186 PRO A CA 1
ATOM 1509 C C . PRO A 1 186 ? -12.186 -2.036 18.023 1.00 94.06 186 PRO A C 1
ATOM 1511 O O . PRO A 1 186 ? -13.263 -2.210 17.451 1.00 94.06 186 PRO A O 1
ATOM 1514 N N . GLU A 1 187 ? -12.023 -2.383 19.305 1.00 91.25 187 GLU A N 1
ATOM 1515 C CA . GLU A 1 187 ? -12.936 -3.269 20.048 1.00 91.25 187 GLU A CA 1
ATOM 1516 C C . GLU A 1 187 ? -14.351 -2.717 20.274 1.00 91.25 187 GLU A C 1
ATOM 1518 O O . GLU A 1 187 ? -15.327 -3.458 20.144 1.00 91.25 187 GLU A O 1
ATOM 1523 N N . SER A 1 188 ? -14.508 -1.424 20.588 1.00 88.38 188 SER A N 1
ATOM 1524 C CA . SER A 1 188 ? -15.835 -0.805 20.782 1.00 88.38 188 SER A CA 1
ATOM 1525 C C . SER A 1 188 ? -16.680 -0.810 19.507 1.00 88.38 188 SER A C 1
ATOM 1527 O O . SER A 1 188 ? -17.885 -0.575 19.563 1.00 88.38 188 SER A O 1
ATOM 1529 N N . PHE A 1 189 ? -16.051 -1.102 18.370 1.00 87.62 189 PHE A N 1
ATOM 1530 C CA . PHE A 1 189 ? -16.661 -1.225 17.054 1.00 87.62 189 PHE A CA 1
ATOM 1531 C C . PHE A 1 189 ? -16.864 -2.685 16.638 1.00 87.62 189 PHE A C 1
ATOM 1533 O O . PHE A 1 189 ? -17.203 -2.953 15.493 1.00 87.62 189 PHE A O 1
ATOM 1540 N N . GLY A 1 190 ? -16.670 -3.633 17.559 1.00 89.50 190 GLY A N 1
ATOM 1541 C CA . GLY A 1 190 ? -16.897 -5.059 17.340 1.00 89.50 190 GLY A CA 1
ATOM 1542 C C . GLY A 1 190 ? -15.771 -5.779 16.603 1.00 89.50 190 GLY A C 1
ATOM 1543 O O . GLY A 1 190 ? -15.846 -6.995 16.448 1.00 89.50 190 GLY A O 1
ATOM 1544 N N . PHE A 1 191 ? -14.721 -5.078 16.174 1.00 92.44 191 PHE A N 1
ATOM 1545 C CA . PHE A 1 191 ? -13.591 -5.696 15.492 1.00 92.44 191 PHE A CA 1
ATOM 1546 C C . PHE A 1 191 ? -12.535 -6.152 16.496 1.00 92.44 191 PHE A C 1
ATOM 1548 O O . PHE A 1 191 ? -12.212 -5.454 17.456 1.00 92.44 191 PHE A O 1
ATOM 1555 N N . LYS A 1 192 ? -11.954 -7.318 16.231 1.00 93.81 192 LYS A N 1
ATOM 1556 C CA . LYS A 1 192 ? -10.722 -7.752 16.891 1.00 93.81 192 LYS A CA 1
ATOM 1557 C C . LYS A 1 192 ? -9.520 -7.269 16.090 1.00 93.81 192 LYS A C 1
ATOM 1559 O O . LYS A 1 192 ? -9.636 -7.124 14.874 1.00 93.81 192 LYS A O 1
ATOM 1564 N N . ALA A 1 193 ? -8.374 -7.079 16.738 1.00 94.81 193 ALA A N 1
ATOM 1565 C CA . ALA A 1 193 ? -7.153 -6.637 16.066 1.00 94.81 193 ALA A CA 1
ATOM 1566 C C . ALA A 1 193 ? -6.751 -7.572 14.907 1.00 94.81 193 ALA A C 1
ATOM 1568 O O . ALA A 1 193 ? -6.362 -7.105 13.841 1.00 94.81 193 ALA A O 1
ATOM 1569 N N . GLU A 1 194 ? -6.923 -8.889 15.056 1.00 95.19 194 GLU A N 1
ATOM 1570 C CA . GLU A 1 194 ? -6.641 -9.862 13.992 1.00 95.19 194 GLU A CA 1
ATOM 1571 C C . GLU A 1 194 ? -7.607 -9.799 12.793 1.00 95.19 194 GLU A C 1
ATOM 1573 O O . GLU A 1 194 ? -7.288 -10.328 11.734 1.00 95.19 194 GLU A O 1
ATOM 1578 N N . ASN A 1 195 ? -8.759 -9.138 12.941 1.00 95.56 195 ASN A N 1
ATOM 1579 C CA . ASN A 1 195 ? -9.771 -8.942 11.895 1.00 95.56 195 ASN A CA 1
ATOM 1580 C C . ASN A 1 195 ? -9.674 -7.550 11.237 1.00 95.56 195 ASN A C 1
ATOM 1582 O O . ASN A 1 195 ? -10.623 -7.086 10.596 1.00 95.56 195 ASN A O 1
ATOM 1586 N N . VAL A 1 196 ? -8.565 -6.848 11.464 1.00 97.31 196 VAL A N 1
ATOM 1587 C CA . VAL A 1 196 ? -8.244 -5.555 10.865 1.00 97.31 196 VAL A CA 1
ATOM 1588 C C . VAL A 1 196 ? -7.141 -5.787 9.838 1.00 97.31 196 VAL A C 1
ATOM 1590 O O . VAL A 1 196 ? -6.022 -6.162 10.202 1.00 97.31 196 VAL A O 1
ATOM 1593 N N . ASP A 1 197 ? -7.459 -5.534 8.570 1.00 97.62 197 ASP A N 1
ATOM 1594 C CA . ASP A 1 197 ? -6.518 -5.630 7.453 1.00 97.62 197 ASP A CA 1
ATOM 1595 C C . ASP A 1 197 ? -6.286 -4.272 6.794 1.00 97.62 197 ASP A C 1
ATOM 1597 O O . ASP A 1 197 ? -7.200 -3.451 6.654 1.00 97.62 197 ASP A O 1
ATOM 1601 N N . VAL A 1 198 ? -5.083 -4.113 6.253 1.00 98.31 198 VAL A N 1
ATOM 1602 C CA . VAL A 1 198 ? -4.788 -3.137 5.209 1.00 98.31 198 VAL A CA 1
ATOM 1603 C C . VAL A 1 198 ? -4.502 -3.912 3.930 1.00 98.31 198 VAL A C 1
ATOM 1605 O O . VAL A 1 198 ? -3.723 -4.861 3.921 1.00 98.31 198 VAL A O 1
ATOM 1608 N N . VAL A 1 199 ? -5.159 -3.521 2.847 1.00 97.31 199 VAL A N 1
ATOM 1609 C CA . VAL A 1 199 ? -4.899 -4.021 1.500 1.00 97.31 199 VAL A CA 1
ATOM 1610 C C . VAL A 1 199 ? -4.390 -2.852 0.686 1.00 97.31 199 VAL A C 1
ATOM 1612 O O . VAL A 1 199 ? -5.066 -1.827 0.592 1.00 97.31 199 VAL A O 1
ATOM 1615 N N . TRP A 1 200 ? -3.220 -2.990 0.081 1.00 94.75 200 TRP A N 1
ATOM 1616 C CA . TRP A 1 200 ? -2.745 -1.994 -0.870 1.00 94.75 200 TRP A CA 1
ATOM 1617 C C . TRP A 1 200 ? -3.008 -2.471 -2.299 1.00 94.75 200 TRP A C 1
ATOM 1619 O O . TRP A 1 200 ? -2.962 -3.663 -2.607 1.00 94.75 200 TRP A O 1
ATOM 1629 N N . VAL A 1 201 ? -3.353 -1.540 -3.180 1.00 92.81 201 VAL A N 1
ATOM 1630 C CA . VAL A 1 201 ? -3.390 -1.821 -4.612 1.00 92.81 201 VAL A CA 1
ATOM 1631 C C . VAL A 1 201 ? -1.967 -1.662 -5.105 1.00 92.81 201 VAL A C 1
ATOM 1633 O O . VAL A 1 201 ? -1.483 -0.533 -5.228 1.00 92.81 201 VAL A O 1
ATOM 1636 N N . ALA A 1 202 ? -1.289 -2.796 -5.271 1.00 87.75 202 ALA A N 1
ATOM 1637 C CA . ALA A 1 202 ? 0.131 -2.821 -5.562 1.00 87.75 202 ALA A CA 1
ATOM 1638 C C . ALA A 1 202 ? 0.406 -2.065 -6.882 1.00 87.75 202 ALA A C 1
ATOM 1640 O O . ALA A 1 202 ? -0.308 -2.289 -7.866 1.00 87.75 202 ALA A O 1
ATOM 1641 N N . PRO A 1 203 ? 1.416 -1.170 -6.915 1.00 86.50 203 PRO A N 1
ATOM 1642 C CA . PRO A 1 203 ? 1.878 -0.522 -8.146 1.00 86.50 203 PRO A CA 1
ATOM 1643 C C . PRO A 1 203 ? 2.445 -1.547 -9.144 1.00 86.50 203 PRO A C 1
ATOM 1645 O O . PRO A 1 203 ? 2.246 -2.746 -8.971 1.00 86.50 203 PRO A O 1
ATOM 1648 N N . ALA A 1 204 ? 3.171 -1.119 -10.181 1.00 78.12 204 ALA A N 1
ATOM 1649 C CA . ALA A 1 204 ? 3.683 -1.973 -11.263 1.00 78.12 204 ALA A CA 1
ATOM 1650 C C . ALA A 1 204 ? 4.681 -3.079 -10.819 1.00 78.12 204 ALA A C 1
ATOM 1652 O O . ALA A 1 204 ? 5.863 -3.036 -11.106 1.00 78.12 204 ALA A O 1
ATOM 1653 N N . PHE A 1 205 ? 4.184 -4.078 -10.101 1.00 90.19 205 PHE A N 1
ATOM 1654 C CA . PHE A 1 205 ? 4.799 -5.338 -9.683 1.00 90.19 205 PHE A CA 1
ATOM 1655 C C . PHE A 1 205 ? 3.767 -6.471 -9.706 1.00 90.19 205 PHE A C 1
ATOM 1657 O O . PHE A 1 205 ? 4.079 -7.614 -9.388 1.00 90.19 205 PHE A O 1
ATOM 1664 N N . ILE A 1 206 ? 2.529 -6.153 -10.084 1.00 90.25 206 ILE A N 1
ATOM 1665 C CA . ILE A 1 206 ? 1.421 -7.093 -10.160 1.00 90.25 206 ILE A CA 1
ATOM 1666 C C . ILE A 1 206 ? 1.537 -7.980 -11.391 1.00 90.25 206 ILE A C 1
ATOM 1668 O O . ILE A 1 206 ? 2.163 -7.609 -12.384 1.00 90.25 206 ILE A O 1
ATOM 1672 N N . GLN A 1 207 ? 0.903 -9.147 -11.347 1.00 89.94 207 GLN A N 1
ATOM 1673 C CA . GLN A 1 207 ? 0.909 -10.064 -12.480 1.00 89.94 207 GLN A CA 1
ATOM 1674 C C . GLN A 1 207 ? 0.219 -9.433 -13.719 1.00 89.94 207 GLN A C 1
ATOM 1676 O O . GLN A 1 207 ? -1.005 -9.245 -13.701 1.00 89.94 207 GLN A O 1
ATOM 1681 N N . PRO A 1 208 ? 0.944 -9.172 -14.828 1.00 88.19 208 PRO A N 1
ATOM 1682 C CA . PRO A 1 208 ? 0.406 -8.425 -15.967 1.00 88.19 208 PRO A CA 1
ATOM 1683 C C . PRO A 1 208 ? -0.764 -9.125 -16.651 1.00 88.19 208 PRO A C 1
ATOM 1685 O O . PRO A 1 208 ? -1.715 -8.474 -17.084 1.00 88.19 208 PRO A O 1
ATOM 1688 N N . GLU A 1 209 ? -0.752 -10.458 -16.744 1.00 85.44 209 GLU A N 1
ATOM 1689 C CA . GLU A 1 209 ? -1.807 -11.169 -17.468 1.00 85.44 209 GLU A CA 1
ATOM 1690 C C . GLU A 1 209 ? -3.173 -11.051 -16.781 1.00 85.44 209 GLU A C 1
ATOM 1692 O O . GLU A 1 209 ? -4.201 -11.088 -17.460 1.00 85.44 209 GLU A O 1
ATOM 1697 N N . ARG A 1 210 ? -3.203 -10.866 -15.452 1.00 82.69 210 ARG A N 1
ATOM 1698 C CA . ARG A 1 210 ? -4.454 -10.741 -14.683 1.00 82.69 210 ARG A CA 1
ATOM 1699 C C . ARG A 1 210 ? -5.204 -9.454 -14.995 1.00 82.69 210 ARG A C 1
ATOM 1701 O O . ARG A 1 210 ? -6.427 -9.469 -15.093 1.00 82.69 210 ARG A O 1
ATOM 1708 N N . ILE A 1 211 ? -4.464 -8.373 -15.207 1.00 78.88 211 ILE A N 1
ATOM 1709 C CA . ILE A 1 211 ? -5.004 -7.062 -15.579 1.00 78.88 211 ILE A CA 1
ATOM 1710 C C . ILE A 1 211 ? -5.031 -6.849 -17.100 1.00 78.88 211 ILE A C 1
ATOM 1712 O O . ILE A 1 211 ? -5.435 -5.793 -17.583 1.00 78.88 211 ILE A O 1
ATOM 1716 N N . GLY A 1 212 ? -4.651 -7.874 -17.872 1.00 81.38 212 GLY A N 1
ATOM 1717 C CA . GLY A 1 212 ? -4.711 -7.871 -19.328 1.00 81.38 212 GLY A CA 1
ATOM 1718 C C . GLY A 1 212 ? -3.609 -7.043 -19.976 1.00 81.38 212 GLY A C 1
ATOM 1719 O O . GLY A 1 212 ? -3.907 -6.304 -20.908 1.00 81.38 212 GLY A O 1
ATOM 1720 N N . TYR A 1 213 ? -2.367 -7.167 -19.504 1.00 82.94 213 TYR A N 1
ATOM 1721 C CA . TYR A 1 213 ? -1.158 -6.519 -20.025 1.00 82.94 213 TYR A CA 1
ATOM 1722 C C . TYR A 1 213 ? -0.143 -7.545 -20.543 1.00 82.94 213 TYR A C 1
ATOM 1724 O O . TYR A 1 213 ? -0.193 -8.728 -20.204 1.00 82.94 213 TYR A O 1
ATOM 1732 N N . SER A 1 214 ? 0.753 -7.099 -21.429 1.00 83.88 214 SER A N 1
ATOM 1733 C CA . SER A 1 214 ? 1.761 -7.965 -22.052 1.00 83.88 214 SER A CA 1
ATOM 1734 C C . SER A 1 214 ? 2.952 -8.142 -21.119 1.00 83.88 214 SER A C 1
ATOM 1736 O O . SER A 1 214 ? 3.638 -7.165 -20.833 1.00 83.88 214 SER A O 1
ATOM 1738 N N . ARG A 1 215 ? 3.283 -9.386 -20.759 1.00 84.88 215 ARG A N 1
ATOM 1739 C CA . ARG A 1 215 ? 4.436 -9.714 -19.904 1.00 84.88 215 ARG A CA 1
ATOM 1740 C C . ARG A 1 215 ? 5.767 -9.138 -20.407 1.00 84.88 215 ARG A C 1
ATOM 1742 O O . ARG A 1 215 ? 6.530 -8.591 -19.621 1.00 84.88 215 ARG A O 1
ATOM 1749 N N . ASN A 1 216 ? 6.014 -9.178 -21.719 1.00 84.38 216 ASN A N 1
ATOM 1750 C CA . ASN A 1 216 ? 7.265 -8.676 -22.315 1.00 84.38 216 ASN A CA 1
ATOM 1751 C C . ASN A 1 216 ? 7.369 -7.137 -22.327 1.00 84.38 216 ASN A C 1
ATOM 1753 O O . ASN A 1 216 ? 8.423 -6.586 -22.634 1.00 84.38 216 ASN A O 1
ATOM 1757 N N . HIS A 1 217 ? 6.273 -6.447 -22.009 1.00 84.69 217 HIS A N 1
ATOM 1758 C CA . HIS A 1 217 ? 6.162 -4.988 -21.978 1.00 84.69 217 HIS A CA 1
ATOM 1759 C C . HIS A 1 217 ? 5.640 -4.541 -20.606 1.00 84.69 217 HIS A C 1
ATOM 1761 O O . HIS A 1 217 ? 4.769 -3.675 -20.516 1.00 84.69 217 HIS A O 1
ATOM 1767 N N . TRP A 1 218 ? 6.117 -5.212 -19.554 1.00 88.62 218 TRP A N 1
ATOM 1768 C CA . TRP A 1 218 ? 5.716 -5.012 -18.169 1.00 88.62 218 TRP A CA 1
ATOM 1769 C C . TRP A 1 218 ? 6.931 -4.780 -17.274 1.00 88.62 218 TRP A C 1
ATOM 1771 O O . TRP A 1 218 ? 8.064 -5.136 -17.612 1.00 88.62 218 TRP A O 1
ATOM 1781 N N . PHE A 1 219 ? 6.677 -4.186 -16.117 1.00 88.81 219 PHE A N 1
ATOM 1782 C CA . PHE A 1 219 ? 7.650 -4.004 -15.059 1.00 88.81 219 PHE A CA 1
ATOM 1783 C C . PHE A 1 219 ? 7.166 -4.755 -13.810 1.00 88.81 219 PHE A C 1
ATOM 1785 O O . PHE A 1 219 ? 6.035 -4.524 -13.396 1.00 88.81 219 PHE A O 1
ATOM 1792 N N . PRO A 1 220 ? 7.968 -5.662 -13.229 1.00 91.31 220 PRO A N 1
ATOM 1793 C CA . PRO A 1 220 ? 9.146 -6.295 -13.820 1.00 91.31 220 PRO A CA 1
ATOM 1794 C C . PRO A 1 220 ? 8.762 -7.246 -14.975 1.00 91.31 220 PRO A C 1
ATOM 1796 O O . PRO A 1 220 ? 7.643 -7.745 -15.066 1.00 91.31 220 PRO A O 1
ATOM 1799 N N . ALA A 1 221 ? 9.696 -7.534 -15.883 1.00 87.06 221 ALA A N 1
ATOM 1800 C CA . ALA A 1 221 ? 9.410 -8.382 -17.051 1.00 87.06 221 ALA A CA 1
ATOM 1801 C C . ALA A 1 221 ? 9.294 -9.886 -16.713 1.00 87.06 221 ALA A C 1
ATOM 1803 O O . ALA A 1 221 ? 8.816 -10.685 -17.521 1.00 87.06 221 ALA A O 1
ATOM 1804 N N . GLN A 1 222 ? 9.756 -10.297 -15.531 1.00 89.56 222 GLN A N 1
ATOM 1805 C CA . GLN A 1 222 ? 9.809 -11.694 -15.101 1.00 89.56 222 GLN A CA 1
ATOM 1806 C C . GLN A 1 222 ? 9.131 -11.867 -13.740 1.00 89.56 222 GLN A C 1
ATOM 1808 O O . GLN A 1 222 ? 8.864 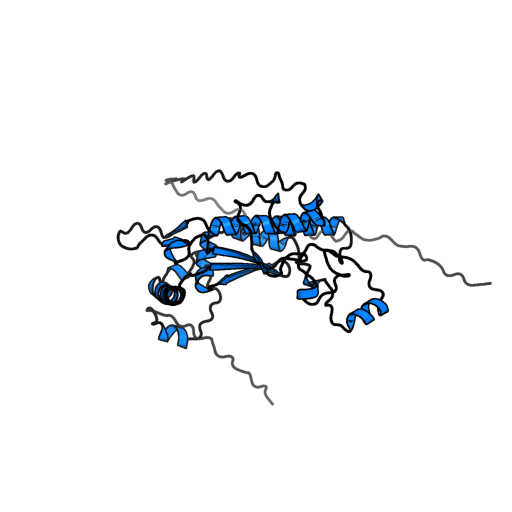-10.892 -13.049 1.00 89.56 222 GLN A O 1
ATOM 1813 N N . GLU A 1 223 ? 8.837 -13.117 -13.382 1.00 92.31 223 GLU A N 1
ATOM 1814 C CA . GLU A 1 223 ? 8.364 -13.469 -12.035 1.00 92.31 223 GLU A CA 1
ATOM 1815 C C . GLU A 1 223 ? 9.514 -13.342 -11.021 1.00 92.31 223 GLU A C 1
ATOM 1817 O O . GLU A 1 223 ? 10.674 -13.458 -11.432 1.00 92.31 223 GLU A O 1
ATOM 1822 N N . PRO A 1 224 ? 9.226 -13.155 -9.720 1.00 95.50 224 PRO A N 1
ATOM 1823 C CA . PRO A 1 224 ? 7.902 -13.176 -9.067 1.00 95.50 224 PRO A CA 1
ATOM 1824 C C . PRO A 1 224 ? 7.102 -11.861 -9.197 1.00 95.50 224 PRO A C 1
ATOM 1826 O O . PRO A 1 224 ? 7.653 -10.838 -9.597 1.00 95.50 224 PRO A O 1
ATOM 1829 N N . TYR A 1 225 ? 5.801 -11.910 -8.879 1.00 95.00 225 TYR A N 1
ATOM 1830 C CA . TYR A 1 225 ? 4.847 -10.789 -8.946 1.00 95.00 225 TYR A CA 1
ATOM 1831 C C . TYR A 1 225 ? 3.991 -10.707 -7.678 1.00 95.00 225 TYR A C 1
ATOM 1833 O O . TYR A 1 225 ? 3.773 -11.721 -7.021 1.00 95.00 225 TYR A O 1
ATOM 1841 N N . LEU A 1 226 ? 3.436 -9.526 -7.413 1.00 94.81 226 LEU A N 1
ATOM 1842 C CA . LEU A 1 226 ? 2.416 -9.289 -6.391 1.00 94.81 226 LEU A CA 1
ATOM 1843 C C . LEU A 1 226 ? 1.000 -9.585 -6.908 1.00 94.81 226 LEU A C 1
ATOM 1845 O O . LEU A 1 226 ? 0.737 -9.603 -8.120 1.00 94.81 226 LEU A O 1
ATOM 1849 N N . ASP A 1 227 ? 0.065 -9.772 -5.981 1.00 93.19 227 ASP A N 1
ATOM 1850 C CA . ASP A 1 227 ? -1.360 -9.710 -6.286 1.00 93.19 227 ASP A CA 1
ATOM 1851 C C . ASP A 1 227 ? -1.812 -8.247 -6.472 1.00 93.19 227 ASP A C 1
ATOM 1853 O O . ASP A 1 227 ? -1.232 -7.314 -5.924 1.00 93.19 227 ASP A O 1
ATOM 1857 N N . GLU A 1 228 ? -2.880 -8.019 -7.251 1.00 90.56 228 GLU A N 1
ATOM 1858 C CA . GLU A 1 228 ? -3.433 -6.663 -7.451 1.00 90.56 228 GLU A CA 1
ATOM 1859 C C . GLU A 1 228 ? -3.870 -6.025 -6.127 1.00 90.56 228 GLU A C 1
ATOM 1861 O O . GLU A 1 228 ? -3.641 -4.843 -5.892 1.00 90.56 228 GLU A O 1
ATOM 1866 N N . PHE A 1 229 ? -4.492 -6.831 -5.268 1.00 93.44 229 PHE A N 1
ATOM 1867 C CA . PHE A 1 229 ? -4.956 -6.463 -3.937 1.00 93.44 229 PHE A CA 1
ATOM 1868 C C . PHE A 1 229 ? -4.124 -7.223 -2.913 1.00 93.44 229 PHE A C 1
ATOM 1870 O O . PHE A 1 229 ? -4.560 -8.232 -2.360 1.00 93.44 229 PHE A O 1
ATOM 1877 N N . GLU A 1 230 ? -2.907 -6.752 -2.711 1.00 96.06 230 GLU A N 1
ATOM 1878 C CA . GLU A 1 230 ? -1.933 -7.408 -1.855 1.00 96.06 230 GLU A CA 1
ATOM 1879 C C . GLU A 1 230 ? -2.211 -7.036 -0.386 1.00 96.06 230 GLU A C 1
ATOM 1881 O O . GLU A 1 230 ? -2.441 -5.872 -0.032 1.00 96.06 230 GLU A O 1
ATOM 1886 N N . VAL A 1 231 ? -2.284 -8.049 0.476 1.00 97.50 231 VAL A N 1
ATOM 1887 C CA . VAL A 1 231 ? -2.552 -7.853 1.906 1.00 97.50 231 VAL A CA 1
ATOM 1888 C C . VAL A 1 231 ? -1.255 -7.429 2.576 1.00 97.50 231 VAL A C 1
ATOM 1890 O O . VAL A 1 231 ? -0.232 -8.085 2.421 1.00 97.50 231 VAL A O 1
ATOM 1893 N N . VAL A 1 232 ? -1.300 -6.335 3.327 1.00 97.94 232 VAL A N 1
ATOM 1894 C CA . VAL A 1 232 ? -0.123 -5.813 4.019 1.00 97.94 232 VAL A CA 1
ATOM 1895 C C . VAL A 1 232 ? 0.202 -6.698 5.215 1.00 97.94 232 VAL A C 1
ATOM 1897 O O . VAL A 1 232 ? -0.669 -6.989 6.037 1.00 97.94 232 VAL A O 1
ATOM 1900 N N . GLU A 1 233 ? 1.462 -7.108 5.331 1.00 97.56 233 GLU A N 1
ATOM 1901 C CA . GLU A 1 233 ? 1.918 -7.921 6.454 1.00 97.56 233 GLU A CA 1
ATOM 1902 C C . GLU A 1 233 ? 2.281 -7.029 7.656 1.00 97.56 233 GLU A C 1
ATOM 1904 O O . GLU A 1 233 ? 2.940 -5.996 7.495 1.00 97.56 233 GLU A O 1
ATOM 1909 N N . PRO A 1 234 ? 1.871 -7.403 8.879 1.00 94.12 234 PRO A N 1
ATOM 1910 C CA . PRO A 1 234 ? 2.103 -6.601 10.083 1.00 94.12 234 PRO A CA 1
ATOM 1911 C C . PRO A 1 234 ? 3.591 -6.482 10.440 1.00 94.12 234 PRO A C 1
ATOM 1913 O O . PRO A 1 234 ? 4.400 -7.296 10.001 1.00 94.12 234 PRO A O 1
ATOM 1916 N N . GLU A 1 235 ? 3.965 -5.463 11.223 1.00 94.12 235 GLU A N 1
ATOM 1917 C CA . GLU A 1 235 ? 5.367 -5.148 11.571 1.00 94.12 235 GLU A CA 1
ATOM 1918 C C . GLU A 1 235 ? 6.097 -6.228 12.385 1.00 94.12 235 GLU A C 1
ATOM 1920 O O . GLU A 1 235 ? 7.324 -6.263 12.383 1.00 94.12 235 GLU A O 1
ATOM 1925 N N . ASP A 1 236 ? 5.373 -7.151 13.023 1.00 92.56 236 ASP A N 1
ATOM 1926 C CA . ASP A 1 236 ? 5.952 -8.303 13.725 1.00 92.56 236 ASP A CA 1
ATOM 1927 C C . ASP A 1 236 ? 6.529 -9.369 12.777 1.00 92.56 236 ASP A C 1
ATOM 1929 O O . ASP A 1 236 ? 7.360 -10.180 13.195 1.00 92.56 236 ASP A O 1
ATOM 1933 N N . VAL A 1 237 ? 6.145 -9.356 11.498 1.00 96.12 237 VAL A N 1
ATOM 1934 C CA . VAL A 1 237 ? 6.828 -10.122 10.448 1.00 96.12 237 VAL A CA 1
ATOM 1935 C C . VAL A 1 237 ? 8.130 -9.389 10.092 1.00 96.12 237 VAL A C 1
ATOM 1937 O O . VAL A 1 237 ? 8.079 -8.223 9.723 1.00 96.12 237 VAL A O 1
ATOM 1940 N N . PRO A 1 238 ? 9.326 -9.992 10.166 1.00 95.88 238 PRO A N 1
ATOM 1941 C CA . PRO A 1 238 ? 10.542 -9.316 9.704 1.00 95.88 238 PRO A CA 1
ATOM 1942 C C . PRO A 1 238 ? 10.401 -8.872 8.243 1.00 95.88 238 PRO A C 1
ATOM 1944 O O . PRO A 1 238 ? 9.852 -9.621 7.434 1.00 95.88 238 PRO A O 1
ATOM 1947 N N . ILE A 1 239 ? 10.869 -7.667 7.893 1.00 95.25 239 ILE A N 1
ATOM 1948 C CA . ILE A 1 239 ? 10.659 -7.118 6.543 1.00 95.25 239 ILE A CA 1
ATOM 1949 C C . ILE A 1 239 ? 11.231 -8.049 5.465 1.00 95.25 239 ILE A C 1
ATOM 1951 O O . ILE A 1 239 ? 10.607 -8.236 4.427 1.00 95.25 239 ILE A O 1
ATOM 1955 N N . GLU A 1 240 ? 12.340 -8.727 5.750 1.00 95.62 240 GLU A N 1
ATOM 1956 C CA . GLU A 1 240 ? 13.020 -9.662 4.851 1.00 95.62 240 GLU A CA 1
ATOM 1957 C C . GLU A 1 240 ? 12.204 -10.934 4.572 1.00 95.62 240 GLU A C 1
ATOM 1959 O O . GLU A 1 240 ? 12.491 -11.666 3.628 1.00 95.62 240 GLU A O 1
ATOM 1964 N N . MET A 1 241 ? 11.197 -11.216 5.405 1.00 97.38 241 MET A N 1
ATOM 1965 C CA . MET A 1 241 ? 10.276 -12.344 5.246 1.00 97.38 241 MET A CA 1
ATOM 1966 C C . MET A 1 241 ? 8.977 -11.962 4.535 1.00 97.38 241 MET A C 1
ATOM 1968 O O . MET A 1 241 ? 8.156 -12.843 4.291 1.00 97.38 241 MET A O 1
ATOM 1972 N N . THR A 1 242 ? 8.778 -10.680 4.224 1.00 97.19 242 THR A N 1
ATOM 1973 C CA . THR A 1 242 ? 7.560 -10.213 3.557 1.00 97.19 242 THR A CA 1
ATOM 1974 C C . THR A 1 242 ? 7.560 -10.563 2.073 1.00 97.19 242 THR A C 1
ATOM 1976 O O . THR A 1 242 ? 8.602 -10.536 1.411 1.00 97.19 242 THR A O 1
ATOM 1979 N N . HIS A 1 243 ? 6.379 -10.835 1.518 1.00 96.81 243 HIS A N 1
ATOM 1980 C CA . HIS A 1 243 ? 6.232 -11.165 0.098 1.00 96.81 243 HIS A CA 1
ATOM 1981 C C . HIS A 1 243 ? 6.675 -9.999 -0.800 1.00 96.81 243 HIS A C 1
ATOM 1983 O O . HIS A 1 243 ? 7.358 -10.191 -1.806 1.00 96.81 243 HIS A O 1
ATOM 1989 N N . VAL A 1 244 ? 6.374 -8.763 -0.393 1.00 96.56 244 VAL A N 1
ATOM 1990 C CA . VAL A 1 244 ? 6.808 -7.553 -1.107 1.00 96.56 244 VAL A CA 1
ATOM 1991 C C . VAL A 1 244 ? 8.331 -7.426 -1.144 1.00 96.56 244 VAL A C 1
ATOM 1993 O O . VAL A 1 244 ? 8.884 -7.079 -2.189 1.00 96.56 244 VAL A O 1
ATOM 1996 N N . HIS A 1 245 ? 9.023 -7.753 -0.049 1.00 96.50 245 HIS A N 1
ATOM 1997 C CA . HIS A 1 245 ? 10.483 -7.782 -0.033 1.00 96.50 245 HIS A CA 1
ATOM 1998 C C . HIS A 1 245 ? 11.050 -8.863 -0.950 1.00 96.50 245 HIS A C 1
ATOM 2000 O O . HIS A 1 245 ? 11.964 -8.573 -1.724 1.00 96.50 245 HIS A O 1
ATOM 2006 N N . GLU A 1 246 ? 10.501 -10.079 -0.910 1.00 96.94 246 GLU A N 1
ATOM 2007 C CA . GLU A 1 246 ? 10.908 -11.166 -1.807 1.00 96.94 246 GLU A CA 1
ATOM 2008 C C . GLU A 1 246 ? 10.785 -10.742 -3.278 1.0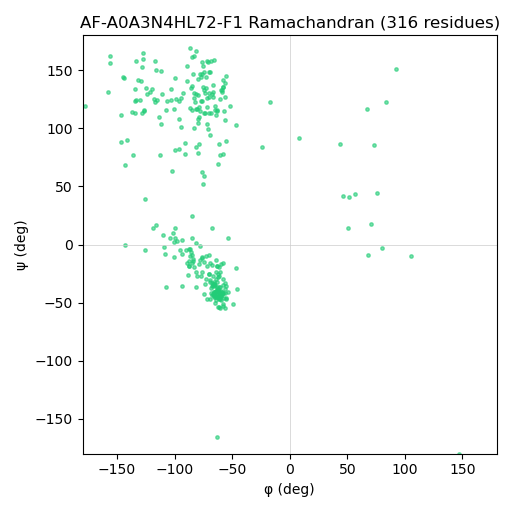0 96.94 246 GLU A C 1
ATOM 2010 O O . GLU A 1 246 ? 11.726 -10.913 -4.059 1.00 96.94 246 GLU A O 1
ATOM 2015 N N . VAL A 1 247 ? 9.657 -10.129 -3.654 1.00 96.75 247 VAL A N 1
ATOM 2016 C CA . VAL A 1 247 ? 9.433 -9.669 -5.027 1.00 96.75 247 VAL A CA 1
ATOM 2017 C C . VAL A 1 247 ? 10.407 -8.560 -5.410 1.00 96.75 247 VAL A C 1
ATOM 2019 O O . VAL A 1 247 ? 11.060 -8.653 -6.449 1.00 96.75 247 VAL A O 1
ATOM 2022 N N . ILE A 1 248 ? 10.542 -7.520 -4.586 1.00 95.81 248 ILE A N 1
ATOM 2023 C CA . ILE A 1 248 ? 11.385 -6.368 -4.924 1.00 95.81 248 ILE A CA 1
ATOM 2024 C C . ILE A 1 248 ? 12.858 -6.767 -5.000 1.00 95.81 248 ILE A C 1
ATOM 2026 O O . ILE A 1 248 ? 13.515 -6.441 -5.987 1.00 95.81 248 ILE A O 1
ATOM 2030 N N . THR A 1 249 ? 13.371 -7.540 -4.042 1.00 96.44 249 THR A N 1
ATOM 2031 C CA . THR A 1 249 ? 14.784 -7.961 -4.039 1.00 96.44 249 THR A CA 1
ATOM 2032 C C . THR A 1 249 ? 15.124 -8.974 -5.129 1.00 96.44 249 THR A C 1
ATOM 2034 O O . THR A 1 249 ? 16.265 -9.005 -5.590 1.00 96.44 249 THR A O 1
ATOM 2037 N N . SER A 1 250 ? 14.146 -9.750 -5.610 1.00 96.75 250 SER A N 1
ATOM 2038 C CA . SER A 1 250 ? 14.339 -10.644 -6.760 1.00 96.75 250 SER A CA 1
ATOM 2039 C C . SER A 1 250 ? 14.642 -9.886 -8.058 1.00 96.75 250 SER A C 1
ATOM 2041 O O . SER A 1 250 ? 15.355 -10.409 -8.916 1.00 96.75 250 SER A O 1
ATOM 2043 N N . HIS A 1 251 ? 14.128 -8.659 -8.209 1.00 95.00 251 HIS A N 1
ATOM 2044 C CA . HIS A 1 251 ? 14.274 -7.861 -9.437 1.00 95.00 251 HIS A CA 1
ATOM 2045 C C . HIS A 1 251 ? 15.243 -6.680 -9.302 1.00 95.00 251 HIS A C 1
ATOM 2047 O O . HIS A 1 251 ? 15.960 -6.341 -10.251 1.00 95.00 251 HIS A O 1
ATOM 2053 N N . PHE A 1 252 ? 15.247 -6.043 -8.132 1.00 95.75 252 PHE A N 1
ATOM 2054 C CA . PHE A 1 252 ? 15.954 -4.800 -7.822 1.00 95.75 252 PHE A CA 1
ATOM 2055 C C . PHE A 1 252 ? 16.500 -4.857 -6.384 1.00 95.75 252 PHE A C 1
ATOM 2057 O O . PHE A 1 252 ? 16.006 -4.136 -5.517 1.00 95.75 252 PHE A O 1
ATOM 2064 N N . PRO A 1 253 ? 17.495 -5.714 -6.087 1.00 95.81 253 PRO A N 1
ATOM 2065 C CA . PRO A 1 253 ? 18.067 -5.810 -4.740 1.00 95.81 253 PRO A CA 1
ATOM 2066 C C . PRO A 1 253 ? 18.593 -4.460 -4.229 1.00 95.81 253 PRO A C 1
ATOM 2068 O O . PRO A 1 253 ? 18.416 -4.139 -3.057 1.00 95.81 253 PRO A O 1
ATOM 2071 N N . GLU A 1 254 ? 19.114 -3.612 -5.120 1.00 95.44 254 GLU A N 1
ATOM 2072 C CA . GLU A 1 254 ? 19.598 -2.265 -4.797 1.00 95.44 254 GLU A CA 1
ATOM 2073 C C . GLU A 1 254 ? 18.488 -1.333 -4.282 1.00 95.44 254 GLU A C 1
ATOM 2075 O O . GLU A 1 254 ? 18.771 -0.303 -3.675 1.00 95.44 254 GLU A O 1
ATOM 2080 N N . ALA A 1 255 ? 17.216 -1.667 -4.525 1.00 94.69 255 ALA A N 1
ATOM 2081 C CA . ALA A 1 255 ? 16.089 -0.907 -4.001 1.00 94.69 255 ALA A CA 1
ATOM 2082 C C . ALA A 1 255 ? 15.828 -1.171 -2.510 1.00 94.69 255 ALA A C 1
ATOM 2084 O O . ALA A 1 255 ? 15.245 -0.322 -1.842 1.00 94.69 255 ALA A O 1
ATOM 2085 N N . ALA A 1 256 ? 16.262 -2.320 -1.985 1.00 92.31 256 ALA A N 1
ATOM 2086 C CA . ALA A 1 256 ? 16.205 -2.616 -0.555 1.00 92.31 256 ALA A CA 1
ATOM 2087 C C . ALA A 1 256 ? 17.466 -2.127 0.185 1.00 92.31 256 ALA A C 1
ATOM 2089 O O . ALA A 1 256 ? 17.410 -1.816 1.376 1.00 92.31 256 ALA A O 1
ATOM 2090 N N . GLU A 1 257 ? 18.598 -2.017 -0.520 1.00 89.12 257 GLU A N 1
ATOM 2091 C CA . GLU A 1 257 ? 19.860 -1.519 0.031 1.00 89.12 257 GLU A CA 1
ATOM 2092 C C . GLU A 1 257 ? 19.740 -0.039 0.447 1.00 89.12 257 GLU A C 1
ATOM 2094 O O . GLU A 1 257 ? 19.494 0.847 -0.369 1.00 89.12 257 GLU A O 1
ATOM 2099 N N . GLY A 1 258 ? 19.946 0.249 1.735 1.00 71.38 258 GLY A N 1
ATOM 2100 C CA . GLY A 1 258 ? 19.957 1.617 2.277 1.00 71.38 258 GLY A CA 1
ATOM 2101 C C . GLY A 1 258 ? 18.715 2.018 3.073 1.00 71.38 258 GLY A C 1
ATOM 2102 O O . GLY A 1 258 ? 18.764 3.022 3.781 1.00 71.38 258 GLY A O 1
ATOM 2103 N N . LEU A 1 259 ? 17.650 1.214 3.049 1.00 71.19 259 LEU A N 1
ATOM 2104 C CA . LEU A 1 259 ? 16.452 1.452 3.866 1.00 71.19 259 LEU A CA 1
ATOM 2105 C C . LEU A 1 259 ? 16.545 0.818 5.265 1.00 71.19 259 LEU A C 1
ATOM 2107 O O . LEU A 1 259 ? 15.825 1.224 6.174 1.00 71.19 259 LEU A O 1
ATOM 2111 N N . GLU A 1 260 ? 17.509 -0.083 5.478 1.00 65.12 260 GLU A N 1
ATOM 2112 C CA . GLU A 1 260 ? 17.793 -0.754 6.761 1.00 65.12 260 GLU A CA 1
ATOM 2113 C C . GLU A 1 260 ? 18.159 0.212 7.911 1.00 65.12 260 GLU A C 1
ATOM 2115 O O . GLU A 1 260 ? 18.109 -0.171 9.077 1.00 65.12 260 GLU A O 1
ATOM 2120 N N . GLY A 1 261 ? 18.527 1.465 7.608 1.00 60.38 261 GLY A N 1
ATOM 2121 C CA . GLY A 1 261 ? 18.946 2.465 8.600 1.00 60.38 261 GLY A CA 1
ATOM 2122 C C . GLY A 1 261 ? 17.954 3.602 8.868 1.00 60.38 261 GLY A C 1
ATOM 2123 O O . GLY A 1 261 ? 18.196 4.395 9.772 1.00 60.38 261 GLY A O 1
ATOM 2124 N N . CYS A 1 262 ? 16.867 3.719 8.100 1.00 56.41 262 CYS A N 1
ATOM 2125 C CA . CYS A 1 262 ? 15.953 4.869 8.189 1.00 56.41 262 CYS A CA 1
ATOM 2126 C C . CYS A 1 262 ? 14.755 4.651 9.126 1.00 56.41 262 CYS A C 1
ATOM 2128 O O . CYS A 1 262 ? 14.023 5.599 9.393 1.00 56.41 262 CYS A O 1
ATOM 2130 N N . TYR A 1 263 ? 14.553 3.429 9.623 1.00 56.12 263 TYR A N 1
ATOM 2131 C CA . TYR A 1 263 ? 13.338 3.037 10.348 1.00 56.12 263 TYR A CA 1
ATOM 2132 C C . TYR A 1 263 ? 13.584 2.583 11.790 1.00 56.12 263 TYR A C 1
ATOM 2134 O O . TYR A 1 263 ? 12.698 1.997 12.399 1.00 56.12 263 TYR A O 1
ATOM 2142 N N . THR A 1 264 ? 14.761 2.838 12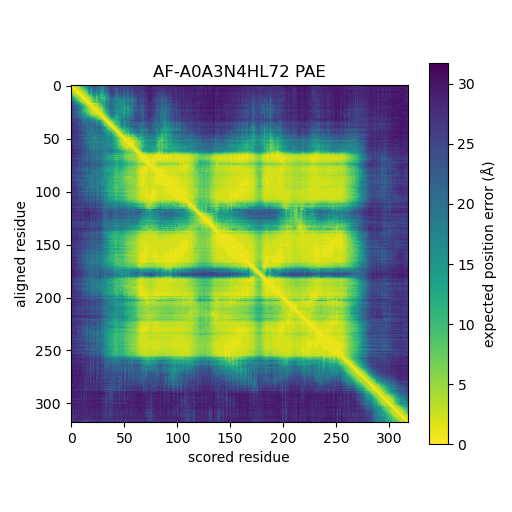.366 1.00 54.69 264 THR A N 1
ATOM 2143 C CA . THR A 1 264 ? 14.952 2.601 13.802 1.00 54.69 264 THR A CA 1
ATOM 2144 C C . THR A 1 264 ? 14.185 3.659 14.591 1.00 54.69 264 THR A C 1
ATOM 2146 O O . THR A 1 264 ? 14.620 4.805 14.642 1.00 54.69 264 THR A O 1
ATOM 2149 N N . ASP A 1 265 ? 13.047 3.243 15.143 1.00 53.47 265 ASP A N 1
ATOM 2150 C CA . ASP A 1 265 ? 12.123 3.917 16.061 1.00 53.47 265 ASP A CA 1
ATOM 2151 C C . ASP A 1 265 ? 12.726 5.051 16.914 1.00 53.47 265 ASP A C 1
ATOM 2153 O O . ASP A 1 265 ? 13.028 4.878 18.095 1.00 53.47 265 ASP A O 1
ATOM 2157 N N . ASP A 1 266 ? 12.808 6.250 16.340 1.00 52.53 266 ASP A N 1
ATOM 2158 C CA . ASP A 1 266 ? 12.909 7.507 17.092 1.00 52.53 266 ASP A CA 1
ATOM 2159 C C . ASP A 1 266 ? 11.503 8.009 17.506 1.00 52.53 266 ASP A C 1
ATOM 2161 O O . ASP A 1 266 ? 11.308 9.191 17.784 1.00 52.53 266 ASP A O 1
ATOM 2165 N N . GLU A 1 267 ? 10.504 7.116 17.609 1.00 54.06 267 GLU A N 1
ATOM 2166 C CA . GLU A 1 267 ? 9.277 7.370 18.383 1.00 54.06 267 GLU A CA 1
ATOM 2167 C C . GLU A 1 267 ? 9.602 7.219 19.880 1.00 54.06 267 GLU A C 1
ATOM 2169 O O . GLU A 1 267 ? 9.085 6.357 20.591 1.00 54.06 267 GLU A O 1
ATOM 2174 N N . SER A 1 268 ? 10.495 8.074 20.394 1.00 51.66 268 SER A N 1
ATOM 2175 C CA . SER A 1 268 ? 10.408 8.421 21.806 1.00 51.66 268 SER A CA 1
ATOM 2176 C C . SER A 1 268 ? 9.136 9.251 21.941 1.00 51.66 268 SER A C 1
ATOM 2178 O O . SER A 1 268 ? 9.156 10.454 21.679 1.00 51.66 268 SER A O 1
ATOM 2180 N N . ASP A 1 269 ? 8.032 8.592 22.291 1.00 49.94 269 ASP A N 1
ATOM 2181 C CA . ASP A 1 269 ? 6.787 9.215 22.737 1.00 49.94 269 ASP A CA 1
ATOM 2182 C C . ASP A 1 269 ? 7.083 10.081 23.972 1.00 49.94 269 ASP A C 1
ATOM 2184 O O . ASP A 1 269 ? 6.866 9.707 25.125 1.00 49.94 269 ASP A O 1
ATOM 2188 N N . SER A 1 270 ? 7.649 11.263 23.747 1.00 50.81 270 SER A N 1
ATOM 2189 C CA . SER A 1 270 ? 7.613 12.349 24.703 1.00 50.81 270 SER A CA 1
ATOM 2190 C C . SER A 1 270 ? 6.244 12.995 24.557 1.00 50.81 270 SER A C 1
ATOM 2192 O O . SER A 1 270 ? 6.107 14.043 23.927 1.00 50.81 270 SER A O 1
ATOM 2194 N N . GLU A 1 271 ? 5.231 12.355 25.142 1.00 50.41 271 GLU A N 1
ATOM 2195 C CA . GLU A 1 271 ? 4.012 13.029 25.585 1.00 50.41 271 GLU A CA 1
ATOM 2196 C C . GLU A 1 271 ? 4.426 14.080 26.630 1.00 50.41 271 GLU A C 1
ATOM 2198 O O . GLU A 1 271 ? 4.371 13.878 27.842 1.00 50.41 271 GLU A O 1
ATOM 2203 N N . SER A 1 272 ? 4.979 15.200 26.163 1.00 46.66 272 SER A N 1
ATOM 2204 C CA . SER A 1 272 ? 5.229 16.364 26.993 1.00 46.66 272 SER A CA 1
ATOM 2205 C C . SER A 1 272 ? 3.922 17.132 27.114 1.00 46.66 272 SER A C 1
ATOM 2207 O O . SER A 1 272 ? 3.696 18.097 26.379 1.00 46.66 272 SER A O 1
ATOM 2209 N N . ASP A 1 273 ? 3.086 16.695 28.055 1.00 46.59 273 ASP A N 1
ATOM 2210 C CA . ASP A 1 273 ? 2.003 17.481 28.641 1.00 46.59 273 ASP A CA 1
ATOM 2211 C C . ASP A 1 273 ? 2.591 18.784 29.195 1.00 46.59 273 ASP A C 1
ATOM 2213 O O . ASP A 1 273 ? 3.063 18.883 30.330 1.00 46.59 273 ASP A O 1
ATOM 2217 N N . SER A 1 274 ? 2.647 19.793 28.333 1.00 50.97 274 SER A N 1
ATOM 2218 C CA . SER A 1 274 ? 3.095 21.130 28.688 1.00 50.97 274 SER A CA 1
ATOM 2219 C C . SER A 1 274 ? 1.881 21.936 29.128 1.00 50.97 274 SER A C 1
ATOM 2221 O O . SER A 1 274 ? 1.379 22.777 28.385 1.00 50.97 274 SER A O 1
ATOM 2223 N N . ASP A 1 275 ? 1.445 21.694 30.365 1.00 52.16 275 ASP A N 1
ATOM 2224 C CA . ASP A 1 275 ? 0.627 22.628 31.139 1.00 52.16 275 ASP A CA 1
ATOM 2225 C C . ASP A 1 275 ? 1.432 23.921 31.345 1.00 52.16 275 ASP A C 1
ATOM 2227 O O . ASP A 1 275 ? 2.156 24.100 32.326 1.00 52.16 275 ASP A O 1
ATOM 2231 N N . SER A 1 276 ? 1.355 24.832 30.376 1.00 55.12 276 SER A N 1
ATOM 2232 C CA . SER A 1 276 ? 1.870 26.193 30.509 1.00 55.12 276 SER A CA 1
ATOM 2233 C C . SER A 1 276 ? 0.724 27.142 30.831 1.00 55.12 276 SER A C 1
ATOM 2235 O O . SER A 1 276 ? 0.216 27.866 29.977 1.00 55.12 276 SER A O 1
ATOM 2237 N N . ASP A 1 277 ? 0.363 27.163 32.113 1.00 57.03 277 ASP A N 1
ATOM 2238 C CA . ASP A 1 277 ? -0.239 28.324 32.757 1.00 57.03 277 ASP A CA 1
ATOM 2239 C C . ASP A 1 277 ? 0.709 29.523 32.580 1.00 57.03 277 ASP A C 1
ATOM 2241 O O . ASP A 1 277 ? 1.768 29.607 33.206 1.00 57.03 277 ASP A O 1
ATOM 2245 N N . SER A 1 278 ? 0.358 30.474 31.714 1.00 54.75 278 SER A N 1
ATOM 2246 C CA . SER A 1 278 ? 1.029 31.777 31.642 1.00 54.75 278 SER A CA 1
ATOM 2247 C C . SER A 1 278 ? 0.051 32.877 31.253 1.00 54.75 278 SER A C 1
ATOM 2249 O O . SER A 1 278 ? -0.156 33.249 30.104 1.00 54.75 278 SER A O 1
ATOM 2251 N N . ASN A 1 279 ? -0.542 33.395 32.316 1.00 51.03 279 ASN A N 1
ATOM 2252 C CA . ASN A 1 279 ? -1.208 34.673 32.439 1.00 51.03 279 ASN A CA 1
ATOM 2253 C C . ASN A 1 279 ? -0.172 35.817 32.337 1.00 51.03 279 ASN A C 1
ATOM 2255 O O . ASN A 1 279 ? 0.624 35.947 33.264 1.00 51.03 279 ASN A O 1
ATOM 2259 N N . SER A 1 280 ? -0.191 36.657 31.291 1.00 49.41 280 SER A N 1
ATOM 2260 C CA . SER A 1 280 ? 0.168 38.091 31.396 1.00 49.41 280 SER A CA 1
ATOM 2261 C C . SER A 1 280 ? 0.025 38.871 30.079 1.00 49.41 280 SER A C 1
ATOM 2263 O O . SER A 1 280 ? 0.764 38.628 29.133 1.00 49.41 280 SER A O 1
ATOM 2265 N N . SER A 1 281 ? -0.856 39.873 30.137 1.00 54.56 281 SER A N 1
ATOM 2266 C CA . SER A 1 281 ? -0.631 41.281 29.767 1.00 54.56 281 SER A CA 1
ATOM 2267 C C . SER A 1 281 ? -0.383 41.689 28.309 1.00 54.56 281 SER A C 1
ATOM 2269 O O . SER A 1 281 ? 0.659 41.411 27.728 1.00 54.56 281 SER A O 1
ATOM 2271 N N . ASP A 1 282 ? -1.342 42.489 27.834 1.00 57.41 282 ASP A N 1
ATOM 2272 C CA . ASP A 1 282 ? -1.261 43.568 26.844 1.00 57.41 282 ASP A CA 1
ATOM 2273 C C . ASP A 1 282 ? 0.151 44.115 26.565 1.00 57.41 282 ASP A C 1
ATOM 2275 O O . ASP A 1 282 ? 0.787 44.680 27.457 1.00 57.41 282 ASP A O 1
ATOM 2279 N N . ASP A 1 283 ? 0.566 44.065 25.297 1.00 54.69 283 ASP A N 1
ATOM 2280 C CA . ASP A 1 283 ? 1.481 45.053 24.723 1.00 54.69 283 ASP A CA 1
ATOM 2281 C C . ASP A 1 283 ? 1.151 45.269 23.233 1.00 54.69 283 ASP A C 1
ATOM 2283 O O . ASP A 1 283 ? 1.318 44.389 22.387 1.00 54.69 283 ASP A O 1
ATOM 2287 N N . ASP A 1 284 ? 0.643 46.469 22.941 1.00 60.78 284 ASP A N 1
ATOM 2288 C CA . ASP A 1 284 ? 0.460 47.045 21.608 1.00 60.78 284 ASP A CA 1
ATOM 2289 C C . ASP A 1 284 ? 1.830 47.233 20.931 1.00 60.78 284 ASP A C 1
ATOM 2291 O O . ASP A 1 284 ? 2.626 48.077 21.357 1.00 60.78 284 ASP A O 1
ATOM 2295 N N . GLN A 1 285 ? 2.085 46.530 19.823 1.00 56.66 285 GLN A N 1
ATOM 2296 C CA . GLN A 1 285 ? 3.140 46.897 18.872 1.00 56.66 285 GLN A CA 1
ATOM 2297 C C . GLN A 1 285 ? 2.607 46.948 17.429 1.00 56.66 285 GLN A C 1
ATOM 2299 O O . GLN A 1 285 ? 1.784 46.116 17.048 1.00 56.66 285 GLN A O 1
ATOM 2304 N N . PRO A 1 286 ? 3.053 47.936 16.626 1.00 57.44 286 PRO A N 1
ATOM 2305 C CA . PRO A 1 286 ? 2.517 48.205 15.297 1.00 57.44 286 PRO A CA 1
ATOM 2306 C C . PRO A 1 286 ? 3.038 47.223 14.240 1.00 57.44 286 PRO A C 1
ATOM 2308 O O . PRO A 1 286 ? 4.190 46.790 14.280 1.00 57.44 286 PRO A O 1
ATOM 2311 N N . GLU A 1 287 ? 2.169 46.929 13.274 1.00 53.94 287 GLU A N 1
ATOM 2312 C CA . GLU A 1 287 ? 2.419 46.073 12.112 1.00 53.94 287 GLU A CA 1
ATOM 2313 C C . GLU A 1 287 ? 3.605 46.572 11.261 1.00 53.94 287 GLU A C 1
ATOM 2315 O O . GLU A 1 287 ? 3.683 47.769 10.964 1.00 53.94 287 GLU A O 1
ATOM 2320 N N . PRO A 1 288 ? 4.518 45.685 10.822 1.00 53.78 288 PRO A N 1
ATOM 2321 C CA . PRO A 1 288 ? 5.440 45.992 9.740 1.00 53.78 288 PRO A CA 1
ATOM 2322 C C . PRO A 1 288 ? 4.782 45.752 8.372 1.00 53.78 288 PRO A C 1
ATOM 2324 O O . PRO A 1 288 ? 4.233 44.683 8.105 1.00 53.78 288 PRO A O 1
ATOM 2327 N N . ASP A 1 289 ? 4.897 46.752 7.497 1.00 48.50 289 ASP A N 1
ATOM 2328 C CA . ASP A 1 289 ? 4.536 46.697 6.081 1.00 48.50 289 ASP A CA 1
ATOM 2329 C C . ASP A 1 289 ? 5.295 45.569 5.359 1.00 48.50 289 ASP A C 1
ATOM 2331 O O . ASP A 1 289 ? 6.520 45.604 5.212 1.00 48.50 289 ASP A O 1
ATOM 2335 N N . ILE A 1 290 ? 4.553 44.571 4.878 1.00 45.75 290 ILE A N 1
ATOM 2336 C CA . ILE A 1 290 ? 5.054 43.520 3.988 1.00 45.75 290 ILE A CA 1
ATOM 2337 C C . ILE A 1 290 ? 4.831 43.996 2.549 1.00 45.75 290 ILE A C 1
ATOM 2339 O O . ILE A 1 290 ? 3.807 43.711 1.929 1.00 45.75 290 ILE A O 1
ATOM 2343 N N . GLU A 1 291 ? 5.801 44.734 2.011 1.00 50.16 291 GLU A N 1
ATOM 2344 C CA . GLU A 1 291 ? 5.941 44.950 0.571 1.00 50.16 291 GLU A CA 1
ATOM 2345 C C . GLU A 1 291 ? 7.135 44.148 0.023 1.00 50.16 291 GLU A C 1
ATOM 2347 O O . GLU A 1 291 ? 8.289 44.361 0.386 1.00 50.16 291 GLU A O 1
ATOM 2352 N N . THR A 1 292 ? 6.829 43.306 -0.971 1.00 53.03 292 THR A N 1
ATOM 2353 C CA . THR A 1 292 ? 7.682 42.916 -2.113 1.00 53.03 292 THR A CA 1
ATOM 2354 C C . THR A 1 292 ? 8.874 41.966 -1.908 1.00 53.03 292 THR A C 1
ATOM 2356 O O . THR A 1 292 ? 10.024 42.387 -1.933 1.00 53.03 292 THR A O 1
ATOM 2359 N N . GLU A 1 293 ? 8.608 40.654 -1.953 1.00 46.91 293 GLU A N 1
ATOM 2360 C CA . GLU A 1 293 ? 9.588 39.633 -2.401 1.00 46.91 293 GLU A CA 1
ATOM 2361 C C . GLU A 1 293 ? 9.247 38.997 -3.772 1.00 46.91 293 GLU A C 1
ATOM 2363 O O . GLU A 1 293 ? 10.044 38.252 -4.336 1.00 46.91 293 GLU A O 1
ATOM 2368 N N . ASP A 1 294 ? 8.126 39.368 -4.404 1.00 48.59 294 ASP A N 1
ATOM 2369 C CA . ASP A 1 294 ? 7.687 38.778 -5.686 1.00 48.59 294 ASP A CA 1
ATOM 2370 C C . ASP A 1 294 ? 8.302 39.411 -6.958 1.00 48.59 294 ASP A C 1
ATOM 2372 O O . ASP A 1 294 ? 7.946 39.041 -8.080 1.00 48.59 294 ASP A O 1
ATOM 2376 N N . GLN A 1 295 ? 9.249 40.351 -6.840 1.00 49.09 295 GLN A N 1
ATOM 2377 C CA . GLN A 1 295 ? 9.846 41.027 -8.009 1.00 49.09 295 GLN A CA 1
ATOM 2378 C C . GLN A 1 295 ? 11.223 40.498 -8.446 1.00 49.09 295 GLN A C 1
ATOM 2380 O O . GLN A 1 295 ? 11.657 40.811 -9.557 1.00 49.09 295 GLN A O 1
ATOM 2385 N N . GLU A 1 296 ? 11.898 39.642 -7.670 1.00 46.53 296 GLU A N 1
ATOM 2386 C CA . GLU A 1 296 ? 13.252 39.181 -8.037 1.00 46.53 296 GLU A CA 1
ATOM 2387 C C . GLU A 1 296 ? 13.283 37.944 -8.957 1.00 46.53 296 GLU A C 1
ATOM 2389 O O . GLU A 1 296 ? 14.258 37.719 -9.680 1.00 46.53 296 GLU A O 1
ATOM 2394 N N . LEU A 1 297 ? 12.192 37.176 -9.042 1.00 46.38 297 LEU A N 1
ATOM 2395 C CA . LEU A 1 297 ? 12.121 35.974 -9.889 1.00 46.38 297 LEU A CA 1
ATOM 2396 C C . LEU A 1 297 ? 11.772 36.256 -11.362 1.00 46.38 297 LEU A C 1
ATOM 2398 O O . LEU A 1 297 ? 12.019 35.413 -12.229 1.00 46.38 297 LEU A O 1
ATOM 2402 N N . ALA A 1 298 ? 11.284 37.457 -11.687 1.00 46.75 298 ALA A N 1
ATOM 2403 C CA . ALA A 1 298 ? 10.959 37.844 -13.063 1.00 46.75 298 ALA A CA 1
ATOM 2404 C C . ALA A 1 298 ? 12.177 38.342 -13.869 1.00 46.75 298 ALA A C 1
ATOM 2406 O O . ALA A 1 298 ? 12.152 38.310 -15.101 1.00 46.75 298 ALA A O 1
ATOM 2407 N N . HIS A 1 299 ? 13.271 38.750 -13.212 1.00 45.06 299 HIS A N 1
ATOM 2408 C CA . HIS A 1 299 ? 14.401 39.380 -13.907 1.00 45.06 299 HIS A CA 1
ATOM 2409 C C . HIS A 1 299 ? 15.472 38.400 -14.417 1.00 45.06 299 HIS A C 1
ATOM 2411 O O . HIS A 1 299 ? 16.251 38.756 -15.303 1.00 45.06 299 HIS A O 1
ATOM 2417 N N . ARG A 1 300 ? 15.487 37.146 -13.937 1.00 46.56 300 ARG A N 1
ATOM 2418 C CA . ARG A 1 300 ? 16.439 36.113 -14.402 1.00 46.56 300 ARG A CA 1
ATOM 2419 C C . ARG A 1 300 ? 16.015 35.378 -15.677 1.00 46.56 300 ARG A C 1
ATOM 2421 O O . ARG A 1 300 ? 16.848 34.721 -16.291 1.00 46.56 300 ARG A O 1
ATOM 2428 N N . ARG A 1 301 ? 14.759 35.507 -16.124 1.00 47.31 301 ARG A N 1
ATOM 2429 C CA . ARG A 1 301 ? 14.272 34.866 -17.365 1.00 47.31 301 ARG A CA 1
ATOM 2430 C C . ARG A 1 301 ? 14.485 35.691 -18.642 1.00 47.31 301 ARG A C 1
ATOM 2432 O O . ARG A 1 301 ? 14.205 35.181 -19.720 1.00 47.31 301 ARG A O 1
ATOM 2439 N N . SER A 1 302 ? 15.006 36.919 -18.562 1.00 45.81 302 SER A N 1
ATOM 2440 C CA . SER A 1 302 ? 15.140 37.817 -19.725 1.00 45.81 302 SER A CA 1
ATOM 2441 C C . SER A 1 302 ? 16.557 37.970 -20.302 1.00 45.81 302 SER A C 1
ATOM 2443 O O . SER A 1 302 ? 16.733 38.753 -21.231 1.00 45.81 302 SER A O 1
ATOM 2445 N N . GLN A 1 303 ? 17.563 37.222 -19.824 1.00 45.69 303 GLN A N 1
ATOM 2446 C CA . GLN A 1 303 ? 18.952 37.326 -20.324 1.00 45.69 303 GLN A CA 1
ATOM 2447 C C . GLN A 1 303 ? 19.511 36.062 -21.011 1.00 45.69 303 GLN A C 1
ATOM 2449 O O . GLN A 1 303 ? 20.712 35.960 -21.232 1.00 45.69 303 GLN A O 1
ATOM 2454 N N . GLY A 1 304 ? 18.655 35.120 -21.417 1.00 46.78 304 GLY A N 1
ATOM 2455 C CA . GLY A 1 304 ? 19.047 33.921 -22.175 1.00 46.78 304 GLY A CA 1
ATOM 2456 C C . GLY A 1 304 ? 18.737 33.996 -23.678 1.00 46.78 304 GLY A C 1
ATOM 2457 O O . GLY A 1 304 ? 17.930 33.217 -24.170 1.00 46.78 304 GLY A O 1
ATOM 2458 N N . GLN A 1 305 ? 19.347 34.935 -24.400 1.00 46.41 305 GLN A N 1
ATOM 2459 C CA . GLN A 1 305 ? 19.517 34.958 -25.869 1.00 46.41 305 GLN A CA 1
ATOM 2460 C C . GLN A 1 305 ? 20.994 35.347 -26.084 1.00 46.41 305 GLN A C 1
ATOM 2462 O O . GLN A 1 305 ? 21.461 36.252 -25.406 1.00 46.41 305 GLN A O 1
ATOM 2467 N N . LEU A 1 306 ? 21.840 34.754 -26.923 1.00 44.53 306 LEU A N 1
ATOM 2468 C CA . LEU A 1 306 ? 21.710 34.144 -28.240 1.00 44.53 306 LEU A CA 1
ATOM 2469 C C . LEU A 1 306 ? 22.890 33.164 -28.416 1.00 44.53 306 LEU A C 1
ATOM 2471 O O . LEU A 1 306 ? 24.033 33.596 -28.286 1.00 44.53 306 LEU A O 1
ATOM 2475 N N . GLU A 1 307 ? 22.651 31.924 -28.839 1.00 48.28 307 GLU A N 1
ATOM 2476 C CA . GLU A 1 307 ? 23.646 31.184 -29.628 1.00 48.28 307 GLU A CA 1
ATOM 2477 C C . GLU A 1 307 ? 23.069 30.989 -31.032 1.00 48.28 307 GLU A C 1
ATOM 2479 O O . GLU A 1 307 ? 22.056 30.323 -31.235 1.00 48.28 307 GLU A O 1
ATOM 2484 N N . GLN A 1 308 ? 23.666 31.703 -31.988 1.00 43.91 308 GLN A N 1
ATOM 2485 C CA . GLN A 1 308 ? 23.408 31.575 -33.416 1.00 43.91 308 GLN A CA 1
ATOM 2486 C C . GLN A 1 308 ? 24.151 30.339 -33.928 1.00 43.91 308 GLN A C 1
ATOM 2488 O O . GLN A 1 308 ? 25.381 30.308 -33.896 1.00 43.91 308 GLN A O 1
ATOM 2493 N N . GLU A 1 309 ? 23.424 29.349 -34.440 1.00 54.22 309 GLU A N 1
ATOM 2494 C CA . GLU A 1 309 ? 24.016 28.303 -35.273 1.00 54.22 309 GLU A CA 1
ATOM 2495 C C . GLU A 1 309 ? 24.327 28.861 -36.675 1.00 54.22 309 GLU A 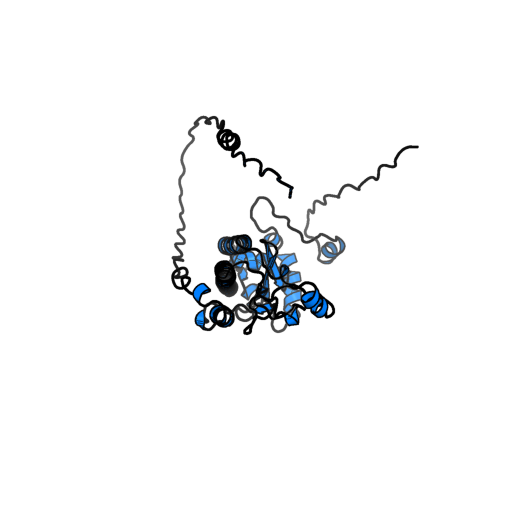C 1
ATOM 2497 O O . GLU A 1 309 ? 23.472 29.523 -37.277 1.00 54.22 309 GLU A O 1
ATOM 2502 N N . PRO A 1 310 ? 25.530 28.624 -37.227 1.00 56.09 310 PRO A N 1
ATOM 2503 C CA . PRO A 1 310 ? 25.851 29.035 -38.582 1.00 56.09 310 PRO A CA 1
ATOM 2504 C C . PRO A 1 310 ? 25.290 28.051 -39.619 1.00 56.09 310 PRO A C 1
ATOM 2506 O O . PRO A 1 310 ? 25.689 26.893 -39.703 1.00 56.09 310 PRO A O 1
ATOM 2509 N N . ASP A 1 311 ? 24.376 28.591 -40.421 1.00 48.81 311 ASP A N 1
ATOM 2510 C CA . ASP A 1 311 ? 24.165 28.405 -41.862 1.00 48.81 311 ASP A CA 1
ATOM 2511 C C . ASP A 1 311 ? 25.010 27.303 -42.549 1.00 48.81 311 ASP A C 1
ATOM 2513 O O . ASP A 1 311 ? 26.128 27.517 -43.031 1.00 48.81 311 ASP A O 1
ATOM 2517 N N . GLY A 1 312 ? 24.445 26.094 -42.609 1.00 53.66 312 GLY A N 1
ATOM 2518 C CA . GLY A 1 312 ? 24.959 24.962 -43.377 1.00 53.66 312 GLY A CA 1
ATOM 2519 C C . GLY A 1 312 ? 24.618 25.098 -44.859 1.00 53.66 312 GLY A C 1
ATOM 2520 O O . GLY A 1 312 ? 23.608 24.578 -45.331 1.00 53.66 312 GLY A O 1
ATOM 2521 N N . GLY A 1 313 ? 25.483 25.801 -45.588 1.00 54.12 313 GLY A N 1
ATOM 2522 C CA . GLY A 1 313 ? 25.371 26.044 -47.021 1.00 54.12 313 GLY A CA 1
ATOM 2523 C C . GLY A 1 313 ? 25.336 24.778 -47.888 1.00 54.12 313 GLY A C 1
ATOM 2524 O O . GLY A 1 313 ? 26.190 23.895 -47.816 1.00 54.12 313 GLY A O 1
ATOM 2525 N N . VAL A 1 314 ? 24.354 24.775 -48.786 1.00 54.88 314 VAL A N 1
ATOM 2526 C CA . VAL A 1 314 ? 24.191 23.905 -49.952 1.00 54.88 314 VAL A CA 1
ATOM 2527 C C . VAL A 1 314 ? 25.383 24.037 -50.911 1.00 54.88 314 VAL A C 1
ATOM 2529 O O . VAL A 1 314 ? 25.738 25.143 -51.320 1.00 54.88 314 VAL A O 1
ATOM 2532 N N . ARG A 1 315 ? 25.931 22.906 -51.374 1.00 52.59 315 ARG A N 1
ATOM 2533 C CA . ARG A 1 315 ? 26.608 22.810 -52.678 1.00 52.59 315 ARG A CA 1
ATOM 2534 C C . ARG A 1 315 ? 26.161 21.554 -53.422 1.00 52.59 315 ARG A C 1
ATOM 2536 O O . ARG A 1 315 ? 26.437 20.437 -52.997 1.00 52.59 315 ARG A O 1
ATOM 2543 N N . GLN A 1 316 ? 25.459 21.792 -54.527 1.00 58.97 316 GLN A N 1
ATOM 2544 C CA . GLN A 1 316 ? 25.323 20.886 -55.666 1.00 58.97 316 GLN A CA 1
ATOM 2545 C C . GLN A 1 316 ? 26.487 21.107 -56.651 1.00 58.97 316 GLN A C 1
ATOM 2547 O O . GLN A 1 316 ? 27.198 22.108 -56.543 1.00 58.97 316 GLN A O 1
ATOM 2552 N N . ASP A 1 317 ? 26.581 20.182 -57.613 1.00 60.34 317 ASP A N 1
ATOM 2553 C CA . ASP A 1 317 ? 27.466 20.111 -58.790 1.00 60.34 317 ASP A CA 1
ATOM 2554 C C . ASP A 1 317 ? 28.862 19.528 -58.477 1.00 60.34 317 ASP A C 1
ATOM 2556 O O . ASP A 1 317 ? 29.578 20.022 -57.613 1.00 60.34 317 ASP A O 1
ATOM 2560 N N . THR A 1 318 ? 29.347 18.447 -59.103 1.00 58.88 318 THR A N 1
ATOM 2561 C CA . THR A 1 318 ? 29.188 17.929 -60.483 1.00 58.88 318 THR A CA 1
ATOM 2562 C C . THR A 1 318 ? 29.538 16.443 -60.533 1.00 58.88 318 THR A C 1
ATOM 2564 O O . THR A 1 318 ? 30.395 16.026 -59.722 1.00 58.88 318 THR A O 1
#

Foldseek 3Di:
DDDDDDDDDDDDDDDDPDDDDPVRVVVPPDDPDDPPDPPNDPPVVVCCVVLVVVLCVVLVVDPADFKEKEWEQAQLAIDIAIVVRSCVVVLDVLLPDVLVVVLSVLSNPDHQCQVVADFQPVVCVVVCVVVVPAFDAPDPDPVVLLVVLLSLLVSLVSVQSSLVSQLDKDFPDDDPDPPDDGCIPPPNSPHHSVSYWYWYQRGQQADQVVVRGDLRRGVPSDDDGAHRGHIRDHPVQPSCNDPSNVSSCVRHVVSVPPVVPVPPDPPPVPPPPPPDPDDDDDDDDDDDDDDDPPPPVVPVVPPPDDDDDDDPDDDDDD

Mean predicted aligned error: 15.4 Å

Radius of gyration: 28.18 Å; Cα contacts (8 Å, |Δi|>4): 312; chains: 1; bounding box: 66×62×95 Å

Organism: NCBI:txid1160509

Sequence (318 aa):
MDPESANIPAQKIITIRRPLTCEEGLNNNIPAHTVRDKTDQYAFIRNPNYFQACLLQTLEETESPHFRLVIRSEGKKLTMSAHPPAFYDVAMYAIGDQLVSELHEWASLCVDNTMMFMPAKRHWDSMFEDLNIKEGSGFHSKEAEILYSQWVYEGYMTMRKVLTKLRQEKTLVQDDSDFAGCLRWPESFGFKAENVDVVWVAPAFIQPERIGYSRNHWFPAQEPYLDEFEVVEPEDVPIEMTHVHEVITSHFPEAAEGLEGCYTDDESDSESDSDSDSNSSDDDQPEPDIETEDQELAHRRSQGQLEQEPDGGVRQDT

Secondary structure (DSSP, 8-state):
-------PPPP------SPPPHHHHHTTT--------TT-S-GGGG-HHHHHHHHHHHHHT-SS--EEEEEEEETTEEEEEEESGGGHHHHHHHH-HHHHHHHHHHHHHS--GGGGSPB--TTHHHHHHHHTPPPS-S-SSHHHHHHHHHHHHHHHHHHHHHHHHHHS-EEEE---STTSPPEEETGGGT--GGGEEEEEE--TTB-TTTTTB-GGGSSSSSS--B-SEEEPPPTTS-GGGSHHHHHHHHH-GGGTTT-TTS-S---------------------PPP----STTSSSSTTS-----PPP--------

Solvent-accessible surface area (backbone atoms only — not comparable to full-atom values): 20122 Å² total; per-residue (Å²): 140,84,83,86,80,84,82,77,80,79,83,80,84,78,85,78,90,65,88,73,54,76,73,60,54,68,76,59,75,72,73,95,68,82,75,79,55,101,73,84,57,71,66,75,73,78,47,63,69,64,54,50,53,60,48,49,56,65,47,74,78,36,100,72,44,58,40,37,40,41,37,36,58,56,82,35,33,61,46,76,50,36,39,60,60,90,47,35,69,60,49,52,59,55,46,28,70,65,60,56,46,52,49,43,50,56,22,49,75,48,64,52,55,58,79,76,47,54,67,47,50,84,73,40,62,64,46,38,68,74,65,66,61,75,73,38,58,84,61,95,45,71,66,57,49,34,54,51,47,28,53,53,51,54,49,49,55,54,50,17,53,43,38,45,40,52,43,40,80,38,81,77,42,86,58,94,52,102,81,54,80,67,42,31,41,44,54,73,75,66,26,51,50,92,35,52,46,34,30,35,47,53,55,58,37,33,52,39,67,83,80,37,26,35,49,60,39,24,38,63,62,58,85,69,59,46,50,60,72,31,70,59,65,51,71,88,52,57,67,84,75,34,69,69,43,51,38,45,46,74,78,36,48,72,35,58,61,78,58,84,74,76,70,74,79,80,76,72,81,73,82,72,83,75,85,73,89,74,92,77,80,92,78,95,76,85,84,80,87,88,76,82,80,82,69,70,76,68,66,73,76,76,72,88,77,84,85,85,79,81,82,83,78,87,80,82,90,132